Protein AF-0000000078829150 (afdb_homodimer)

Foldseek 3Di:
DFVLVLFDQPAAAEEQFAFQVVVVVVCVVVVHFKHQYDHPQAGFFMDGVVLCVVVAVVVVHDRRHHGNNSRTGRDAAADERRDDPVVVLVSCLVVVHQKHFYAYPVRGGRGMDGLVSLVPPDDPPCPSVVSVVRSVVD/DFVLVLFDQPAAAEEQFAFQVVVVVCCVVVVHFKHQYDHPQA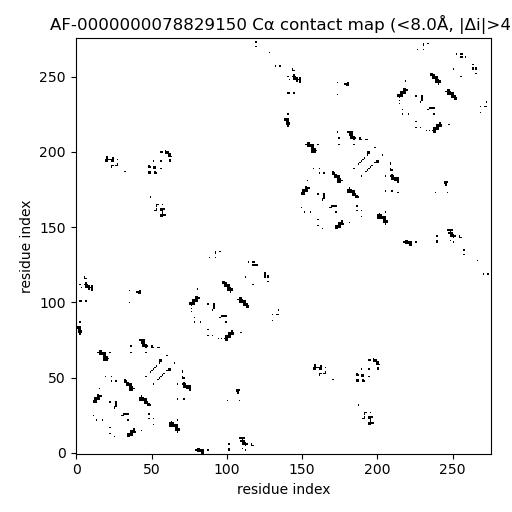GFFMDGVVLCVVVAVVVVHDRRHHGNNSRTGRDAAADERRDDPVVVLVSCLVVVHQKHFYAYPVRGGRGMDGLVSLVPPDDPDCPSVVSVVRSVVD

InterPro domains:
  IPR000644 CBS domain [PF00571] (3-53)
  IPR000644 CBS domain [PF00571] (68-120)
  IPR000644 CBS domain [PS51371] (7-66)
  IPR000644 CBS domain [PS51371] (72-131)
  IPR000644 CBS domain [SM00116] (10-57)
  IPR000644 CBS domain [SM00116] (75-123)
  IPR046342 CBS domain superfamily [G3DSA:3.10.580.1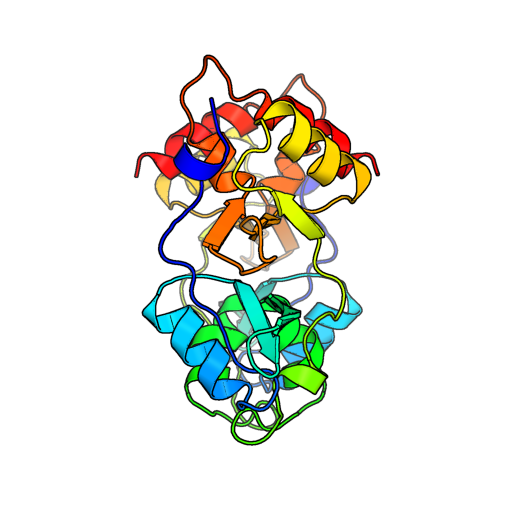0] (1-137)
  IPR046342 CBS domain superfamily [SSF54631] (1-120)
  IPR051257 Diverse Function CBS-Domain-Containing Protein [PTHR43080] (1-124)

Structure (mmCIF, N/CA/C/O backbone):
data_AF-0000000078829150-model_v1
#
loop_
_entity.id
_entity.type
_entity.pdbx_description
1 polymer 'CBS domain protein'
#
loop_
_atom_site.group_PDB
_atom_site.id
_atom_site.type_symbol
_atom_site.label_atom_id
_atom_site.label_alt_id
_atom_site.label_comp_id
_atom_site.label_asym_id
_atom_site.label_entity_id
_atom_site.label_seq_id
_atom_site.pdbx_PDB_ins_code
_atom_site.Cartn_x
_atom_site.Cartn_y
_atom_site.Cartn_z
_atom_site.occupancy
_atom_site.B_iso_or_equiv
_atom_site.auth_seq_id
_atom_site.auth_comp_id
_atom_site.auth_asym_id
_atom_site.auth_atom_id
_atom_site.pdbx_PDB_model_num
ATOM 1 N N . MET A 1 1 ? 24.5 -18.125 -6.023 1 62.16 1 MET A N 1
ATOM 2 C CA . MET A 1 1 ? 23.391 -18.234 -5.086 1 62.16 1 MET A CA 1
ATOM 3 C C . MET A 1 1 ? 22.062 -18.312 -5.824 1 62.16 1 MET A C 1
ATOM 5 O O . MET A 1 1 ? 21.859 -17.609 -6.824 1 62.16 1 MET A O 1
ATOM 9 N N . ARG A 1 2 ? 21.312 -19.391 -5.492 1 75.5 2 ARG A N 1
ATOM 10 C CA . ARG A 1 2 ? 20.062 -19.625 -6.223 1 75.5 2 ARG A CA 1
ATOM 11 C C . ARG A 1 2 ? 18.906 -18.875 -5.566 1 75.5 2 ARG A C 1
ATOM 13 O O . ARG A 1 2 ? 18.891 -18.688 -4.348 1 75.5 2 ARG A O 1
ATOM 20 N N . ILE A 1 3 ? 17.969 -18.391 -6.402 1 75.44 3 ILE A N 1
ATOM 21 C CA . ILE A 1 3 ? 16.812 -17.609 -5.969 1 75.44 3 ILE A CA 1
ATOM 22 C C . ILE A 1 3 ? 16.031 -18.375 -4.914 1 75.44 3 ILE A C 1
ATOM 24 O O . ILE A 1 3 ? 15.531 -17.797 -3.947 1 75.44 3 ILE A O 1
ATOM 28 N N . GLY A 1 4 ? 15.977 -19.688 -5.145 1 72.88 4 GLY A N 1
ATOM 29 C CA . GLY A 1 4 ? 15.242 -20.531 -4.203 1 72.88 4 GLY A CA 1
ATOM 30 C C . GLY A 1 4 ? 15.719 -20.359 -2.771 1 72.88 4 GLY A C 1
ATOM 31 O O . GLY A 1 4 ? 14.945 -20.562 -1.832 1 72.88 4 GLY A O 1
ATOM 32 N N . GLU A 1 5 ? 16.891 -19.984 -2.598 1 71.25 5 GLU A N 1
ATOM 33 C CA . GLU A 1 5 ? 17.484 -19.797 -1.274 1 71.25 5 GLU A CA 1
ATOM 34 C C . GLU A 1 5 ? 17.156 -18.422 -0.701 1 71.25 5 GLU A C 1
ATOM 36 O O . GLU A 1 5 ? 17.266 -18.203 0.507 1 71.25 5 GLU A O 1
ATOM 41 N N . LEU A 1 6 ? 16.703 -17.578 -1.554 1 70.06 6 LEU A N 1
ATOM 42 C CA . LEU A 1 6 ? 16.547 -16.172 -1.157 1 70.06 6 LEU A CA 1
ATOM 43 C C . LEU A 1 6 ? 15.062 -15.812 -1.036 1 70.06 6 LEU A C 1
ATOM 45 O O . LEU A 1 6 ? 14.711 -14.859 -0.333 1 70.06 6 LEU A O 1
ATOM 49 N N . MET A 1 7 ? 14.328 -16.672 -1.693 1 72.62 7 MET A N 1
ATOM 50 C CA . MET A 1 7 ? 12.922 -16.297 -1.785 1 72.62 7 MET A CA 1
ATOM 51 C C . MET A 1 7 ? 12.188 -16.594 -0.481 1 72.62 7 MET A C 1
ATOM 53 O O . MET A 1 7 ? 12.641 -17.422 0.309 1 72.62 7 MET A O 1
ATOM 57 N N . THR A 1 8 ? 11.25 -15.688 -0.193 1 71.5 8 THR A N 1
ATOM 58 C CA . THR A 1 8 ? 10.359 -16.031 0.912 1 71.5 8 THR A CA 1
ATOM 59 C C . THR A 1 8 ? 9.477 -17.219 0.549 1 71.5 8 THR A C 1
ATOM 61 O O . THR A 1 8 ? 8.805 -17.219 -0.485 1 71.5 8 THR A O 1
ATOM 64 N N . LYS A 1 9 ? 9.617 -18.312 1.245 1 67.69 9 LYS A N 1
ATOM 65 C CA . LYS A 1 9 ? 8.938 -19.562 0.956 1 67.69 9 LYS A CA 1
ATOM 66 C C . LYS A 1 9 ? 7.488 -19.531 1.445 1 67.69 9 LYS A C 1
ATOM 68 O O . LYS A 1 9 ? 6.645 -20.281 0.953 1 67.69 9 LYS A O 1
ATOM 73 N N . ASN A 1 10 ? 7.164 -18.734 2.35 1 69.25 10 ASN A N 1
ATOM 74 C CA . ASN A 1 10 ? 5.777 -18.672 2.807 1 69.25 10 ASN A CA 1
ATOM 75 C C . ASN A 1 10 ? 4.926 -17.812 1.875 1 69.25 10 ASN A C 1
ATOM 77 O O . ASN A 1 10 ? 4.434 -16.75 2.273 1 69.25 10 ASN A O 1
ATOM 81 N N . LEU A 1 11 ? 4.785 -18.469 0.66 1 82.5 11 LEU A N 1
ATOM 82 C CA . LEU A 1 11 ? 4.066 -17.734 -0.365 1 82.5 11 LEU A CA 1
ATOM 83 C C . LEU A 1 11 ? 2.562 -17.797 -0.133 1 82.5 11 LEU A C 1
ATOM 85 O O . LEU A 1 11 ? 1.969 -18.875 -0.181 1 82.5 11 LEU A O 1
ATOM 89 N N . GLU A 1 12 ? 1.97 -16.859 0.299 1 90.38 12 GLU A N 1
ATOM 90 C CA . GLU A 1 12 ? 0.516 -16.734 0.345 1 90.38 12 GLU A CA 1
ATOM 91 C C . GLU A 1 12 ? -0.051 -16.375 -1.027 1 90.38 12 GLU A C 1
ATOM 93 O O . GLU A 1 12 ? 0.538 -15.586 -1.763 1 90.38 12 GLU A O 1
ATOM 98 N N . THR A 1 13 ? -1.067 -17.141 -1.404 1 93.62 13 THR A N 1
ATOM 99 C CA . THR A 1 13 ? -1.752 -16.859 -2.662 1 93.62 13 THR A CA 1
ATOM 100 C C . THR A 1 13 ? -3.24 -16.625 -2.428 1 93.62 13 THR A C 1
ATOM 102 O O . THR A 1 13 ? -3.738 -16.812 -1.316 1 93.62 13 THR A O 1
ATOM 105 N N . ILE A 1 14 ? -3.92 -16.203 -3.438 1 96.25 14 ILE A N 1
ATOM 106 C CA . ILE A 1 14 ? -5.363 -15.984 -3.381 1 96.25 14 ILE A CA 1
ATOM 107 C C . ILE A 1 14 ? -6 -16.406 -4.699 1 96.25 14 ILE A C 1
ATOM 109 O O . ILE A 1 14 ? -5.395 -16.266 -5.766 1 96.25 14 ILE A O 1
ATOM 113 N N . GLU A 1 15 ? -7.148 -16.984 -4.594 1 97.5 15 GLU A N 1
ATOM 114 C CA . GLU A 1 15 ? -7.883 -17.344 -5.805 1 97.5 15 GLU A CA 1
ATOM 115 C C . GLU A 1 15 ? -8.578 -16.141 -6.41 1 97.5 15 GLU A C 1
ATOM 117 O O . GLU A 1 15 ? -9.125 -15.305 -5.688 1 97.5 15 GLU A O 1
ATOM 122 N N . ALA A 1 16 ? -8.68 -16.078 -7.746 1 97.69 16 ALA A N 1
ATOM 123 C CA . ALA A 1 16 ? -9.211 -14.945 -8.484 1 97.69 16 ALA A CA 1
ATOM 124 C C . ALA A 1 16 ? -10.672 -14.68 -8.117 1 97.69 16 ALA A C 1
ATOM 126 O O . ALA A 1 16 ? -11.133 -13.539 -8.141 1 97.69 16 ALA A O 1
ATOM 127 N N . GLY A 1 17 ? -11.336 -15.672 -7.754 1 98.19 17 GLY A N 1
ATOM 128 C CA . GLY A 1 17 ? -12.758 -15.555 -7.496 1 98.19 17 GLY A CA 1
ATOM 129 C C . GLY A 1 17 ? -13.078 -15.156 -6.07 1 98.19 17 GLY A C 1
ATOM 130 O O . GLY A 1 17 ? -14.219 -14.805 -5.758 1 98.19 17 GLY A O 1
ATOM 131 N N . GLU A 1 18 ? -12.117 -15.25 -5.16 1 98.38 18 GLU A N 1
ATOM 132 C CA . GLU A 1 18 ? -12.328 -14.852 -3.773 1 98.38 18 GLU A CA 1
ATOM 133 C C . GLU A 1 18 ? -12.547 -13.352 -3.654 1 98.38 18 GLU A C 1
ATOM 135 O O . GLU A 1 18 ? -12.086 -12.586 -4.508 1 98.38 18 GLU A O 1
ATOM 140 N N . PRO A 1 19 ? -13.297 -12.898 -2.631 1 98.81 19 PRO A N 1
ATOM 141 C CA . PRO A 1 19 ? -13.531 -11.461 -2.463 1 98.81 19 PRO A CA 1
ATOM 142 C C . PRO A 1 19 ? -12.281 -10.711 -2.012 1 98.81 19 PRO A C 1
ATOM 144 O O . PRO A 1 19 ? -11.414 -11.289 -1.356 1 98.81 19 PRO A O 1
ATOM 147 N N . ILE A 1 20 ? -12.211 -9.477 -2.268 1 98.56 20 ILE A N 1
ATOM 148 C CA . ILE A 1 20 ? -11.133 -8.562 -1.902 1 98.56 20 ILE A CA 1
ATOM 149 C C . ILE A 1 20 ? -10.891 -8.641 -0.397 1 98.56 20 ILE A C 1
ATOM 151 O O . ILE A 1 20 ? -9.742 -8.578 0.054 1 98.56 20 ILE A O 1
ATOM 155 N N . ARG A 1 21 ? -11.922 -8.766 0.345 1 98.88 21 ARG A N 1
ATOM 156 C CA . ARG A 1 21 ? -11.789 -8.82 1.797 1 98.88 21 ARG A CA 1
ATOM 157 C C . ARG A 1 21 ? -10.891 -9.977 2.223 1 98.88 21 ARG A C 1
ATOM 159 O O . ARG A 1 21 ? -10.078 -9.836 3.137 1 98.88 21 ARG A O 1
ATOM 166 N N . ALA A 1 22 ? -11.078 -11.117 1.593 1 98.75 22 ALA A N 1
ATOM 167 C CA . ALA A 1 22 ? -10.258 -12.281 1.921 1 98.75 22 ALA A CA 1
ATOM 168 C C . ALA A 1 22 ? -8.781 -12 1.682 1 98.75 22 ALA A C 1
ATOM 170 O O . ALA A 1 22 ? -7.926 -12.375 2.492 1 98.75 22 ALA A O 1
ATOM 171 N N . ALA A 1 23 ? -8.484 -11.375 0.583 1 98.5 23 ALA A N 1
ATOM 172 C CA . ALA A 1 23 ? -7.113 -10.984 0.27 1 98.5 23 ALA A CA 1
ATOM 173 C C . ALA A 1 23 ? -6.562 -10.023 1.32 1 98.5 23 ALA A C 1
ATOM 175 O O . ALA A 1 23 ? -5.465 -10.227 1.839 1 98.5 23 ALA A O 1
ATOM 176 N N . ALA A 1 24 ? -7.34 -9.016 1.646 1 98.69 24 ALA A N 1
ATOM 177 C CA . ALA A 1 24 ? -6.926 -7.996 2.607 1 98.69 24 ALA A CA 1
ATOM 178 C C . ALA A 1 24 ? -6.68 -8.609 3.984 1 98.69 24 ALA A C 1
ATOM 180 O O . ALA A 1 24 ? -5.723 -8.242 4.668 1 98.69 24 ALA A O 1
ATOM 181 N N . LEU A 1 25 ? -7.547 -9.5 4.34 1 98.44 25 LEU A N 1
ATOM 182 C CA . LEU A 1 25 ? -7.383 -10.188 5.617 1 98.44 25 LEU A CA 1
ATOM 183 C C . LEU A 1 25 ? -6.082 -10.984 5.641 1 98.44 25 LEU A C 1
ATOM 185 O O . LEU A 1 25 ? -5.363 -10.969 6.641 1 98.44 25 LEU A O 1
ATOM 189 N N . ARG A 1 26 ? -5.793 -11.68 4.594 1 96.88 26 ARG A N 1
ATOM 190 C CA . ARG A 1 26 ? -4.551 -12.438 4.492 1 96.88 26 ARG A CA 1
ATOM 191 C C . ARG A 1 26 ? -3.338 -11.516 4.578 1 96.88 26 ARG A C 1
ATOM 193 O O . ARG A 1 26 ? -2.359 -11.836 5.262 1 96.88 26 ARG A O 1
ATOM 200 N N . MET A 1 27 ? -3.404 -10.398 3.879 1 95.44 27 MET A N 1
ATOM 201 C CA . MET A 1 27 ? -2.322 -9.422 3.936 1 95.44 27 MET A CA 1
ATOM 202 C C . MET A 1 27 ? -2.113 -8.922 5.359 1 95.44 27 MET A C 1
ATOM 204 O O . MET A 1 27 ? -0.975 -8.781 5.812 1 95.44 27 MET A O 1
ATOM 208 N N . ARG A 1 28 ? -3.193 -8.68 6.039 1 96.38 28 ARG A N 1
ATOM 209 C CA . ARG A 1 28 ? -3.141 -8.195 7.418 1 96.38 28 ARG A CA 1
ATOM 210 C C . ARG A 1 28 ? -2.533 -9.25 8.344 1 96.38 28 ARG A C 1
ATOM 212 O O . ARG A 1 28 ? -1.613 -8.953 9.109 1 96.38 28 ARG A O 1
ATOM 219 N N . THR A 1 29 ? -3.008 -10.422 8.211 1 95.38 29 THR A N 1
ATOM 220 C CA . THR A 1 29 ? -2.625 -11.508 9.102 1 95.38 29 THR A CA 1
ATOM 221 C C . THR A 1 29 ? -1.167 -11.898 8.883 1 95.38 29 THR A C 1
ATOM 223 O O . THR A 1 29 ? -0.43 -12.133 9.844 1 95.38 29 THR A O 1
ATOM 226 N N . CYS A 1 30 ? -0.697 -11.969 7.688 1 90.75 30 CYS A N 1
ATOM 227 C CA . CYS A 1 30 ? 0.639 -12.445 7.344 1 90.75 30 CYS A CA 1
ATOM 228 C C . CYS A 1 30 ? 1.622 -11.281 7.246 1 90.75 30 CYS A C 1
ATOM 230 O O . CYS A 1 30 ? 2.818 -11.492 7.035 1 90.75 30 CYS A O 1
ATOM 232 N N . ASN A 1 31 ? 1.108 -10.141 7.371 1 90.12 31 ASN A N 1
ATOM 233 C CA . ASN A 1 31 ? 1.907 -8.93 7.266 1 90.12 31 ASN A CA 1
ATOM 234 C C . ASN A 1 31 ? 2.666 -8.867 5.945 1 90.12 31 ASN A C 1
ATOM 236 O O . ASN A 1 31 ? 3.883 -8.664 5.93 1 90.12 31 ASN A O 1
ATOM 240 N N . ILE A 1 32 ? 1.907 -9.008 4.863 1 87.56 32 ILE A N 1
ATOM 241 C CA . ILE A 1 32 ? 2.432 -8.898 3.506 1 87.56 32 ILE A CA 1
ATOM 242 C C . ILE A 1 32 ? 1.597 -7.898 2.707 1 87.56 32 ILE A C 1
ATOM 244 O O . ILE A 1 32 ? 0.474 -7.566 3.098 1 87.56 32 ILE A O 1
ATOM 248 N N . GLY A 1 33 ? 2.135 -7.391 1.594 1 89.88 33 GLY A N 1
ATOM 249 C CA . GLY A 1 33 ? 1.448 -6.352 0.84 1 89.88 33 GLY A CA 1
ATOM 250 C C . GLY A 1 33 ? 1.097 -6.773 -0.574 1 89.88 33 GLY A C 1
ATOM 251 O O . GLY A 1 33 ? 0.638 -5.957 -1.375 1 89.88 33 GLY A O 1
ATOM 252 N N . SER A 1 34 ? 1.365 -8 -0.853 1 90.25 34 SER A N 1
ATOM 253 C CA . SER A 1 34 ? 1.06 -8.492 -2.193 1 90.25 34 SER A CA 1
ATOM 254 C C . SER A 1 34 ? 0.756 -9.984 -2.178 1 90.25 34 SER A C 1
ATOM 256 O O . SER A 1 34 ? 1.292 -10.727 -1.351 1 90.25 34 SER A O 1
ATOM 258 N N . LEU A 1 35 ? -0.114 -10.352 -3.088 1 92.56 35 LEU A N 1
ATOM 259 C CA . LEU A 1 35 ? -0.521 -11.75 -3.238 1 92.56 35 LEU A CA 1
ATOM 260 C C . LEU A 1 35 ? -0.533 -12.156 -4.707 1 92.56 35 LEU A C 1
ATOM 262 O O . LEU A 1 35 ? -1.185 -11.508 -5.531 1 92.56 35 LEU A O 1
ATOM 266 N N . PRO A 1 36 ? 0.257 -13.195 -5.059 1 93.38 36 PRO A N 1
ATOM 267 C CA . PRO A 1 36 ? -0.029 -13.82 -6.352 1 93.38 36 PRO A CA 1
ATOM 268 C C . PRO A 1 36 ? -1.458 -14.344 -6.449 1 93.38 36 PRO A C 1
ATOM 270 O O . PRO A 1 36 ? -1.995 -14.867 -5.469 1 93.38 36 PRO A O 1
ATOM 273 N N . VAL A 1 37 ? -2.047 -14.203 -7.605 1 95.69 37 VAL A N 1
ATOM 274 C CA . VAL A 1 37 ? -3.434 -14.617 -7.809 1 95.69 37 VAL A CA 1
ATOM 275 C C . VAL A 1 37 ? -3.48 -15.867 -8.68 1 95.69 37 VAL A C 1
ATOM 277 O O . VAL A 1 37 ? -2.85 -15.914 -9.742 1 95.69 37 VAL A O 1
ATOM 280 N N . LEU A 1 38 ? -4.188 -16.828 -8.164 1 94.81 38 LEU A N 1
ATOM 281 C CA . LEU A 1 38 ? -4.348 -18.078 -8.891 1 94.81 38 LEU A CA 1
ATOM 282 C C . LEU A 1 38 ? -5.777 -18.234 -9.406 1 94.81 38 LEU A C 1
ATOM 284 O O . LEU A 1 38 ? -6.711 -17.656 -8.836 1 94.81 38 LEU A O 1
ATOM 288 N N . GLU A 1 39 ? -5.941 -18.844 -10.508 1 94.44 39 GLU A N 1
ATOM 289 C CA . GLU A 1 39 ? -7.211 -19.375 -11.008 1 94.44 39 GLU A CA 1
ATOM 290 C C . GLU A 1 39 ? -7.082 -20.844 -11.398 1 94.44 39 GLU A C 1
ATOM 292 O O . GLU A 1 39 ? -6.41 -21.172 -12.383 1 94.44 39 GLU A O 1
ATOM 297 N N . GLY A 1 40 ? -7.73 -21.719 -10.617 1 89.94 40 GLY A N 1
ATOM 298 C CA . GLY A 1 40 ? -7.605 -23.141 -10.883 1 89.94 40 GLY A CA 1
ATOM 299 C C . GLY A 1 40 ? -6.18 -23.641 -10.766 1 89.94 40 GLY A C 1
ATOM 300 O O . GLY A 1 40 ? -5.719 -24.42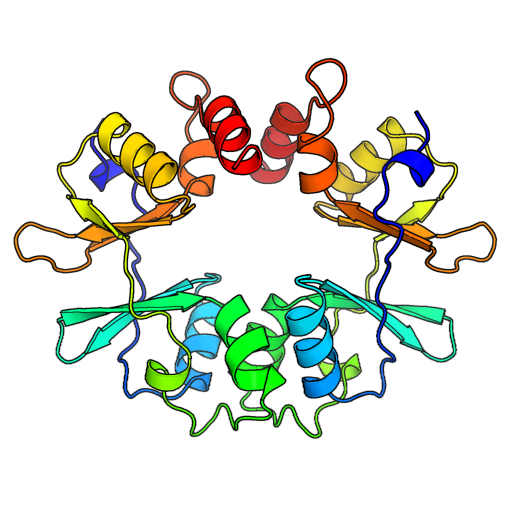2 -11.602 1 89.94 40 GLY A O 1
ATOM 301 N N . GLY A 1 41 ? -5.406 -23.047 -9.836 1 85.94 41 GLY A N 1
ATOM 302 C CA . GLY A 1 41 ? -4.043 -23.484 -9.594 1 85.94 41 GLY A CA 1
ATOM 303 C C . GLY A 1 41 ? -3.027 -22.828 -10.5 1 85.94 41 GLY A C 1
ATOM 304 O O . GLY A 1 41 ? -1.821 -23.016 -10.328 1 85.94 41 GLY A O 1
ATOM 305 N N . GLN A 1 42 ? -3.572 -22.094 -11.469 1 89.38 42 GLN A N 1
ATOM 306 C CA . GLN A 1 42 ? -2.672 -21.406 -12.383 1 89.38 42 GLN A CA 1
ATOM 307 C C . GLN A 1 42 ? -2.453 -19.969 -11.961 1 89.38 42 GLN A C 1
ATOM 309 O O . GLN A 1 42 ? -3.393 -19.281 -11.539 1 89.38 42 GLN A O 1
ATOM 314 N N . LEU A 1 43 ? -1.235 -19.531 -12.078 1 91.75 43 LEU A N 1
ATOM 315 C CA . LEU A 1 43 ? -0.907 -18.141 -11.797 1 91.75 43 LEU A CA 1
ATOM 316 C C . LEU A 1 43 ? -1.482 -17.219 -12.859 1 91.75 43 LEU A C 1
ATOM 318 O O . LEU A 1 43 ? -1.138 -17.328 -14.039 1 91.75 43 LEU A O 1
ATOM 322 N N . VAL A 1 44 ? -2.377 -16.312 -12.461 1 92.75 44 VAL A N 1
ATOM 323 C CA . VAL A 1 44 ? -3.064 -15.508 -13.477 1 92.75 44 VAL A CA 1
ATOM 324 C C . VAL A 1 44 ? -2.822 -14.023 -13.219 1 92.75 44 VAL A C 1
ATOM 326 O O . VAL A 1 44 ? -3.174 -13.18 -14.039 1 92.75 44 VAL A O 1
ATOM 329 N N . GLY A 1 45 ? -2.223 -13.688 -12.062 1 93.12 45 GLY A N 1
ATOM 330 C CA . GLY A 1 45 ? -2.014 -12.273 -11.797 1 93.12 45 GLY A CA 1
ATOM 331 C C . GLY A 1 45 ? -1.376 -12 -10.445 1 93.12 45 GLY A C 1
ATOM 332 O O . GLY A 1 45 ? -0.816 -12.906 -9.828 1 93.12 45 GLY A O 1
ATOM 333 N N . MET A 1 46 ? -1.371 -10.664 -10.062 1 93.12 46 MET A N 1
ATOM 334 C CA . MET A 1 46 ? -0.86 -10.156 -8.797 1 93.12 46 MET A CA 1
ATOM 335 C C . MET A 1 46 ? -1.798 -9.109 -8.211 1 93.12 46 MET A C 1
ATOM 337 O O . MET A 1 46 ? -2.385 -8.312 -8.945 1 93.12 46 MET A O 1
ATOM 341 N N . LEU A 1 47 ? -2.004 -9.148 -6.906 1 95.06 47 LEU A N 1
ATOM 342 C CA . LEU A 1 47 ? -2.787 -8.156 -6.18 1 95.06 47 LEU A CA 1
ATOM 343 C C . LEU A 1 47 ? -1.963 -7.52 -5.062 1 95.06 47 LEU A C 1
ATOM 345 O O . LEU A 1 47 ? -1.369 -8.227 -4.246 1 95.06 47 LEU A O 1
ATOM 349 N N . THR A 1 48 ? -1.88 -6.238 -5.055 1 92.69 48 THR A N 1
ATOM 350 C CA . THR A 1 48 ? -1.185 -5.535 -3.982 1 92.69 48 THR A CA 1
ATOM 351 C C . THR A 1 48 ? -2.174 -4.781 -3.098 1 92.69 48 THR A C 1
ATOM 353 O O . THR A 1 48 ? -3.336 -4.605 -3.469 1 92.69 48 THR A O 1
ATOM 356 N N . ASP A 1 49 ? -1.721 -4.457 -1.92 1 95.69 49 ASP A N 1
ATOM 357 C CA . ASP A 1 49 ? -2.555 -3.645 -1.041 1 95.69 49 ASP A CA 1
ATOM 358 C C . ASP A 1 49 ? -2.887 -2.301 -1.688 1 95.69 49 ASP A C 1
ATOM 360 O O . ASP A 1 49 ? -3.996 -1.786 -1.528 1 95.69 49 ASP A O 1
ATOM 364 N N . ARG A 1 50 ? -1.963 -1.783 -2.498 1 94.44 50 ARG A N 1
ATOM 365 C CA . ARG A 1 50 ? -2.26 -0.555 -3.229 1 94.44 50 ARG A CA 1
ATOM 366 C C . ARG A 1 50 ? -3.385 -0.774 -4.234 1 94.44 50 ARG A C 1
ATOM 368 O O . ARG A 1 50 ? -4.238 0.095 -4.418 1 94.44 50 ARG A O 1
ATOM 375 N N . ASP A 1 51 ? -3.395 -1.858 -4.965 1 96.5 51 ASP A N 1
ATOM 376 C CA . ASP A 1 51 ? -4.48 -2.164 -5.895 1 96.5 51 ASP A CA 1
ATOM 377 C C . ASP A 1 51 ? -5.836 -2.088 -5.195 1 96.5 51 ASP A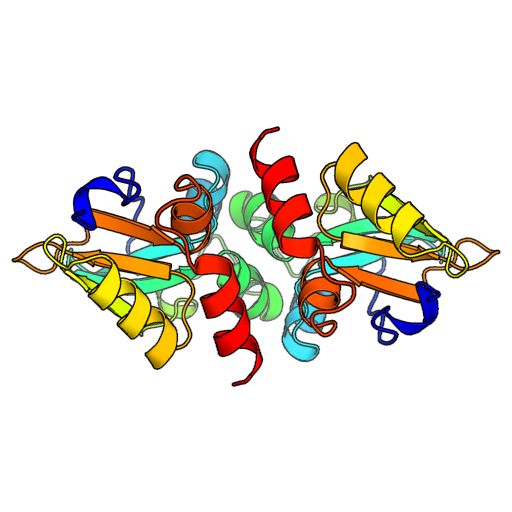 C 1
ATOM 379 O O . ASP A 1 51 ? -6.793 -1.543 -5.75 1 96.5 51 ASP A O 1
ATOM 383 N N . ILE A 1 52 ? -5.883 -2.666 -3.998 1 98.56 52 ILE A N 1
ATOM 384 C CA . ILE A 1 52 ? -7.129 -2.688 -3.236 1 98.56 52 ILE A CA 1
ATOM 385 C C . ILE A 1 52 ? -7.578 -1.259 -2.945 1 98.56 52 ILE A C 1
ATOM 387 O O . ILE A 1 52 ? -8.766 -0.94 -3.062 1 98.56 52 ILE A O 1
ATOM 391 N N . ALA A 1 53 ? -6.648 -0.434 -2.621 1 98.5 53 ALA A N 1
ATOM 392 C CA . ALA A 1 53 ? -6.98 0.955 -2.314 1 98.5 53 ALA A CA 1
ATOM 393 C C . ALA A 1 53 ? -7.41 1.708 -3.572 1 98.5 53 ALA A C 1
ATOM 395 O O . ALA A 1 53 ? -8.531 2.219 -3.646 1 98.5 53 ALA A O 1
ATOM 396 N N . VAL A 1 54 ? -6.59 1.647 -4.648 1 98.06 54 VAL A N 1
ATOM 397 C CA . VAL A 1 54 ? -6.75 2.607 -5.734 1 98.06 54 VAL A CA 1
ATOM 398 C C . VAL A 1 54 ? -7.617 2.002 -6.836 1 98.06 54 VAL A C 1
ATOM 400 O O . VAL A 1 54 ? -8.117 2.721 -7.707 1 98.06 54 VAL A O 1
ATOM 403 N N . ARG A 1 55 ? -7.871 0.756 -6.84 1 98.31 55 ARG A N 1
ATOM 404 C CA . ARG A 1 55 ? -8.664 0.152 -7.906 1 98.31 55 ARG A CA 1
ATOM 405 C C . ARG A 1 55 ? -9.984 -0.393 -7.371 1 98.31 55 ARG A C 1
ATOM 407 O O . ARG A 1 55 ? -10.898 -0.678 -8.141 1 98.31 55 ARG A O 1
ATOM 414 N N . SER A 1 56 ? -10.141 -0.577 -6.082 1 98.75 56 SER A N 1
ATOM 415 C CA . SER A 1 56 ? -11.391 -1.06 -5.516 1 98.75 56 SER A CA 1
ATOM 416 C C . SER A 1 56 ? -12.031 -0.008 -4.617 1 98.75 56 SER A C 1
ATOM 418 O O . SER A 1 56 ? -13.078 0.55 -4.953 1 98.75 56 SER A O 1
ATOM 420 N N . ALA A 1 57 ? -11.352 0.335 -3.527 1 98.75 57 ALA A N 1
ATOM 421 C CA . ALA A 1 57 ? -11.906 1.322 -2.602 1 98.75 57 ALA A CA 1
ATOM 422 C C . ALA A 1 57 ? -12.18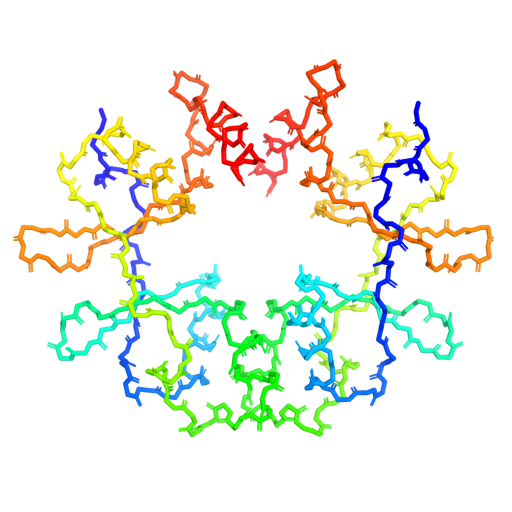8 2.643 -3.312 1 98.75 57 ALA A C 1
ATOM 424 O O . ALA A 1 57 ? -13.211 3.287 -3.055 1 98.75 57 ALA A O 1
ATOM 425 N N . ALA A 1 58 ? -11.312 3.041 -4.172 1 98.69 58 ALA A N 1
ATOM 426 C CA . ALA A 1 58 ? -11.469 4.293 -4.91 1 98.69 58 ALA A CA 1
ATOM 427 C C . ALA A 1 58 ? -12.742 4.27 -5.758 1 98.69 58 ALA A C 1
ATOM 429 O O . ALA A 1 58 ? -13.336 5.316 -6.016 1 98.69 58 ALA A O 1
ATOM 430 N N . LEU A 1 59 ? -13.125 3.115 -6.16 1 98.5 59 LEU A N 1
ATOM 431 C CA . LEU A 1 59 ? -14.312 2.988 -6.996 1 98.5 59 LEU A CA 1
ATOM 432 C C . LEU A 1 59 ? -15.539 2.691 -6.148 1 98.5 59 LEU A C 1
ATOM 434 O O . LEU A 1 59 ? -16.625 2.467 -6.68 1 98.5 59 LEU A O 1
ATOM 438 N N . GLY A 1 60 ? -15.375 2.682 -4.902 1 98.5 60 GLY A N 1
ATOM 439 C CA . GLY A 1 60 ? -16.484 2.48 -3.982 1 98.5 60 GLY A CA 1
ATOM 440 C C . GLY A 1 60 ? -16.984 1.051 -3.959 1 98.5 60 GLY A C 1
ATOM 441 O O . GLY A 1 60 ? -18.141 0.8 -3.611 1 98.5 60 GLY A O 1
ATOM 442 N N . GLN A 1 61 ? -16.156 0.091 -4.34 1 98.69 61 GLN A N 1
ATOM 443 C CA . GLN A 1 61 ? -16.578 -1.304 -4.414 1 98.69 61 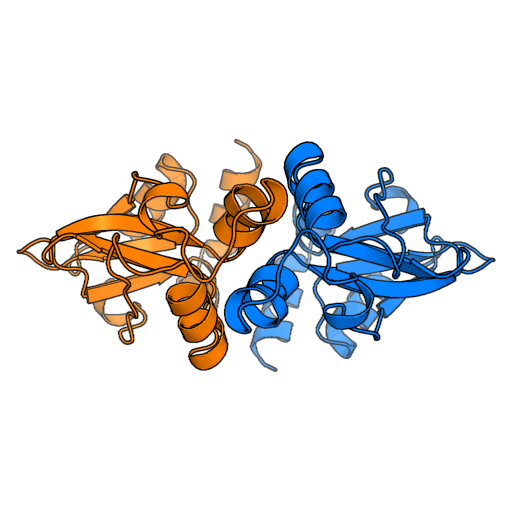GLN A CA 1
ATOM 444 C C . GLN A 1 61 ? -16.672 -1.925 -3.023 1 98.69 61 GLN A C 1
ATOM 446 O O . GLN A 1 61 ? -15.922 -1.56 -2.121 1 98.69 61 GLN A O 1
ATOM 451 N N . ASP A 1 62 ? -17.656 -2.828 -2.891 1 98.5 62 ASP A N 1
ATOM 452 C CA . ASP A 1 62 ? -17.828 -3.582 -1.652 1 98.5 62 ASP A CA 1
ATOM 453 C C . ASP A 1 62 ? -16.781 -4.684 -1.521 1 98.5 62 ASP A C 1
ATOM 455 O O . ASP A 1 62 ? -16.781 -5.645 -2.293 1 98.5 62 ASP A O 1
ATOM 459 N N . PRO A 1 63 ? -15.883 -4.586 -0.48 1 98.69 63 PRO A N 1
ATOM 460 C CA . PRO A 1 63 ? -14.812 -5.586 -0.374 1 98.69 63 PRO A CA 1
ATOM 461 C C . PRO A 1 63 ? -15.344 -6.984 -0.07 1 98.69 63 PRO A C 1
ATOM 463 O O . PRO A 1 63 ? -14.641 -7.977 -0.284 1 98.69 63 PRO A O 1
ATOM 466 N N . ASN A 1 64 ? -16.547 -7.102 0.416 1 98.62 64 ASN A N 1
ATOM 467 C CA . ASN A 1 64 ? -17.125 -8.391 0.791 1 98.62 64 ASN A CA 1
ATOM 468 C C . ASN A 1 64 ? -17.562 -9.18 -0.435 1 98.62 64 ASN A C 1
ATOM 470 O O . ASN A 1 64 ? -17.719 -10.398 -0.365 1 98.62 64 ASN A O 1
ATOM 474 N N . THR A 1 65 ? -17.75 -8.477 -1.559 1 98.56 65 THR A N 1
ATOM 475 C CA . THR A 1 65 ? -18.344 -9.172 -2.691 1 98.56 65 THR A CA 1
ATOM 476 C C . THR A 1 65 ? -17.5 -8.992 -3.949 1 98.56 65 THR A C 1
ATOM 478 O O . THR A 1 65 ? -17.609 -9.781 -4.891 1 98.56 65 THR A O 1
ATOM 481 N N . THR A 1 66 ? -16.703 -7.961 -4.066 1 98.69 66 THR A N 1
ATOM 482 C CA . THR A 1 66 ? -15.875 -7.715 -5.25 1 98.69 66 THR A CA 1
ATOM 483 C C . THR A 1 66 ? -14.812 -8.797 -5.398 1 98.69 66 THR A C 1
ATOM 485 O O . THR A 1 66 ? -13.977 -8.984 -4.512 1 98.69 66 THR A O 1
ATOM 488 N N . PRO A 1 67 ? -14.797 -9.477 -6.492 1 98.75 67 PRO A N 1
ATOM 489 C CA . PRO A 1 67 ? -13.797 -10.539 -6.652 1 98.75 67 PRO A CA 1
ATOM 490 C C . PRO A 1 67 ? -12.406 -9.984 -6.949 1 98.75 67 PRO A C 1
ATOM 492 O O . PRO A 1 67 ? -12.273 -8.953 -7.602 1 98.75 67 PRO A O 1
ATOM 495 N N . VAL A 1 68 ? -11.383 -10.672 -6.594 1 98.62 68 VAL A N 1
ATOM 496 C CA . VAL A 1 68 ? -9.977 -10.32 -6.758 1 98.62 68 VAL A CA 1
ATOM 497 C C . VAL A 1 68 ? -9.672 -10.086 -8.234 1 98.62 68 VAL A C 1
ATOM 499 O O . VAL A 1 68 ? -8.938 -9.156 -8.586 1 98.62 68 VAL A O 1
ATOM 502 N N . ARG A 1 69 ? -10.289 -10.828 -9.125 1 97.81 69 ARG A N 1
ATOM 503 C CA . ARG A 1 69 ? -10 -10.758 -10.555 1 97.81 69 ARG A CA 1
ATOM 504 C C . ARG A 1 69 ? -10.336 -9.383 -11.117 1 97.81 69 ARG A C 1
ATOM 506 O O . ARG A 1 69 ? -9.805 -8.984 -12.156 1 97.81 69 ARG A O 1
ATOM 513 N N . GLU A 1 70 ? -11.188 -8.633 -10.477 1 97.94 70 GLU A N 1
ATOM 514 C CA . GLU A 1 70 ? -11.586 -7.312 -10.961 1 97.94 70 GLU A CA 1
ATOM 515 C C . GLU A 1 70 ? -10.562 -6.25 -10.57 1 97.94 70 GLU A C 1
ATOM 517 O O . GLU A 1 70 ? -10.578 -5.137 -11.102 1 97.94 70 GLU A O 1
ATOM 522 N N . VAL A 1 71 ? -9.672 -6.566 -9.688 1 98.19 71 VAL A N 1
ATOM 523 C CA . VAL A 1 71 ? -8.812 -5.562 -9.07 1 98.19 71 VAL A CA 1
ATOM 524 C C . VAL A 1 71 ? -7.344 -5.883 -9.367 1 98.19 71 VAL A C 1
ATOM 526 O O . VAL A 1 71 ? -6.512 -4.98 -9.469 1 98.19 71 VAL A O 1
ATOM 529 N N . MET A 1 72 ? -7.02 -7.129 -9.523 1 96.62 72 MET A N 1
ATOM 530 C CA . MET A 1 72 ? -5.652 -7.605 -9.703 1 96.62 72 MET A CA 1
ATOM 531 C C . MET A 1 72 ? -5.078 -7.109 -11.031 1 96.62 72 MET A C 1
ATOM 533 O O . MET A 1 72 ? -5.812 -6.609 -11.883 1 96.62 72 MET A O 1
ATOM 537 N N . THR A 1 73 ? -3.791 -7.086 -11.062 1 93 73 THR A N 1
ATOM 538 C CA . THR A 1 73 ? -3.117 -6.934 -12.352 1 93 73 THR A CA 1
ATOM 539 C C . THR A 1 73 ? -2.883 -8.289 -13.008 1 93 73 THR A C 1
ATOM 541 O O . THR A 1 73 ? -2.406 -9.227 -12.359 1 93 73 THR A O 1
ATOM 544 N N . ALA A 1 74 ? -3.268 -8.461 -14.211 1 89 74 ALA A N 1
ATOM 545 C CA . ALA A 1 74 ? -3.174 -9.734 -14.922 1 89 74 ALA A CA 1
ATOM 546 C C . ALA A 1 74 ? -1.738 -10.023 -15.352 1 89 74 ALA A C 1
ATOM 548 O O . ALA A 1 74 ? -1.395 -11.164 -15.664 1 89 74 ALA A O 1
ATOM 549 N N . THR A 1 75 ? -0.779 -9.172 -15.18 1 80.31 75 THR A N 1
ATOM 550 C CA . THR A 1 75 ? 0.6 -9.414 -15.594 1 80.31 75 THR A CA 1
ATOM 551 C C . THR A 1 75 ? 1.47 -9.758 -14.391 1 80.31 75 THR A C 1
ATOM 553 O O . THR A 1 75 ? 1.489 -9.023 -13.398 1 80.31 75 THR A O 1
ATOM 556 N N . VAL A 1 76 ? 1.937 -11.047 -14.477 1 85.56 76 VAL A N 1
ATOM 557 C CA . VAL A 1 76 ? 2.865 -11.445 -13.422 1 85.56 76 VAL A CA 1
ATOM 558 C C . VAL A 1 76 ? 4.246 -11.703 -14.023 1 85.56 76 VAL A C 1
ATOM 560 O O . VAL A 1 76 ? 4.371 -12.414 -15.023 1 85.56 76 VAL A O 1
ATOM 563 N N . ILE A 1 77 ? 5.145 -11 -13.453 1 89.06 77 ILE A N 1
ATOM 564 C CA . ILE A 1 77 ? 6.52 -11.258 -13.859 1 89.06 77 ILE A CA 1
ATOM 565 C C . ILE A 1 77 ? 7.133 -12.32 -12.953 1 89.06 77 ILE A C 1
ATOM 567 O O . ILE A 1 77 ? 7.117 -12.188 -11.727 1 89.06 77 ILE A O 1
ATOM 571 N N . THR A 1 78 ? 7.531 -13.367 -13.609 1 91.12 78 THR A N 1
ATOM 572 C CA . THR A 1 78 ? 8 -14.508 -12.828 1 91.12 78 THR A CA 1
ATOM 573 C C . THR A 1 78 ? 9.484 -14.758 -13.078 1 91.12 78 THR A C 1
ATOM 575 O O . THR A 1 78 ? 10.07 -14.188 -14 1 91.12 78 THR A O 1
ATOM 578 N N . CYS A 1 79 ? 10.047 -15.453 -12.156 1 89.81 79 CYS A N 1
ATOM 579 C CA . CYS A 1 79 ? 11.391 -15.992 -12.305 1 89.81 79 CYS A CA 1
ATOM 580 C C . CYS A 1 79 ? 11.445 -17.453 -11.875 1 89.81 79 CYS A C 1
ATOM 582 O O . CYS A 1 79 ? 10.75 -17.859 -10.938 1 89.81 79 CYS A O 1
ATOM 584 N N . ASP A 1 80 ? 12.305 -18.172 -12.586 1 92.06 80 ASP A N 1
ATOM 585 C CA . ASP A 1 80 ? 12.453 -19.594 -12.258 1 92.06 80 ASP A CA 1
ATOM 586 C C . ASP A 1 80 ? 13.195 -19.781 -10.938 1 92.06 80 ASP A C 1
ATOM 588 O O . ASP A 1 80 ? 14.164 -19.062 -10.656 1 92.06 80 ASP A O 1
ATOM 592 N N . VAL A 1 81 ? 12.758 -20.891 -10.188 1 89.44 81 VAL A N 1
ATOM 593 C CA . VAL A 1 81 ? 13.352 -21.156 -8.891 1 89.44 81 VAL A CA 1
ATOM 594 C C . VAL A 1 81 ? 14.836 -21.469 -9.055 1 89.44 81 VAL A C 1
ATOM 596 O O . VAL A 1 81 ? 15.633 -21.25 -8.141 1 89.44 81 VAL A O 1
ATOM 599 N N . ASP A 1 82 ? 15.211 -21.844 -10.203 1 90.31 82 ASP A N 1
ATOM 600 C CA . ASP A 1 82 ? 16.594 -22.219 -10.469 1 90.31 82 ASP A CA 1
ATOM 601 C C . ASP A 1 82 ? 17.375 -21.062 -11.078 1 90.31 82 ASP A C 1
ATOM 603 O O . ASP A 1 82 ? 18.578 -21.172 -11.336 1 90.31 82 ASP A O 1
ATOM 607 N N . ALA A 1 83 ? 16.641 -20.016 -11.297 1 89.06 83 ALA A N 1
ATOM 608 C CA . ALA A 1 83 ? 17.312 -18.859 -11.867 1 89.06 83 ALA A CA 1
ATOM 609 C C . ALA A 1 83 ? 18.375 -18.312 -10.898 1 89.06 83 ALA A C 1
ATOM 611 O O . ALA A 1 83 ? 18.281 -18.531 -9.688 1 89.06 83 ALA A O 1
ATOM 612 N N . THR A 1 84 ? 19.422 -17.625 -11.422 1 86.38 84 THR A N 1
ATOM 613 C CA . THR A 1 84 ? 20.422 -16.953 -10.602 1 86.38 84 THR A CA 1
ATOM 614 C C . THR A 1 84 ? 19.938 -15.578 -10.172 1 86.38 84 THR A C 1
ATOM 616 O O . THR A 1 84 ? 19 -15.039 -10.758 1 86.38 84 THR A O 1
ATOM 619 N N . LEU A 1 85 ? 20.578 -15.023 -9.234 1 83.12 85 LEU A N 1
ATOM 620 C CA . LEU A 1 85 ? 20.266 -13.68 -8.766 1 83.12 85 LEU A CA 1
ATOM 621 C C . LEU A 1 85 ? 20.453 -12.656 -9.883 1 83.12 85 LEU A C 1
ATOM 623 O O . LEU A 1 85 ? 19.672 -11.711 -10 1 83.12 85 LEU A O 1
ATOM 627 N N . GLU A 1 86 ? 21.484 -12.891 -10.648 1 82.62 86 GLU A N 1
ATOM 628 C CA . GLU A 1 86 ? 21.75 -11.992 -11.758 1 82.62 86 GLU A CA 1
ATOM 629 C C . GLU A 1 86 ? 20.594 -11.953 -12.742 1 82.62 86 GLU A C 1
ATOM 631 O O . GLU A 1 86 ? 20.203 -10.883 -13.219 1 82.62 86 GLU A O 1
ATOM 636 N N . VAL A 1 87 ? 20.094 -13.102 -13 1 86.38 87 VAL A N 1
ATOM 637 C CA . VAL A 1 87 ? 18.969 -13.203 -13.922 1 86.38 87 VAL A CA 1
ATOM 638 C C . VAL A 1 87 ? 17.75 -12.484 -13.336 1 86.38 87 VAL A C 1
ATOM 640 O O . VAL A 1 87 ? 17.078 -11.734 -14.031 1 86.38 87 VAL A O 1
ATOM 643 N N . ALA A 1 88 ? 17.453 -12.742 -12.078 1 84.88 88 ALA A N 1
ATOM 644 C CA . ALA A 1 88 ? 16.328 -12.109 -11.391 1 84.88 88 ALA A CA 1
ATOM 645 C C . ALA A 1 88 ? 16.453 -10.594 -11.414 1 84.88 88 ALA A C 1
ATOM 647 O O . ALA A 1 88 ? 15.477 -9.891 -11.711 1 84.88 88 ALA A O 1
ATOM 648 N N . GLU A 1 89 ? 17.594 -10.125 -11.133 1 80.06 89 GLU A N 1
ATOM 649 C CA . GLU A 1 89 ? 17.844 -8.688 -11.133 1 80.06 89 GLU A CA 1
ATOM 650 C C . GLU A 1 89 ? 17.609 -8.086 -12.516 1 80.06 89 GLU A C 1
ATOM 652 O O . GLU A 1 89 ? 17.062 -6.992 -12.641 1 80.06 89 GLU A O 1
ATOM 657 N N . LYS A 1 90 ? 18.078 -8.773 -13.523 1 85.19 90 LYS A N 1
ATOM 658 C CA . LYS A 1 90 ? 17.906 -8.312 -14.898 1 85.19 90 LYS A CA 1
ATOM 659 C C . LYS A 1 90 ? 16.422 -8.211 -15.25 1 85.19 90 LYS A C 1
ATOM 661 O O . LYS A 1 90 ? 15.992 -7.242 -15.883 1 85.19 90 LYS A O 1
ATOM 666 N N . VAL A 1 91 ? 15.703 -9.211 -14.844 1 85.56 91 VAL A N 1
ATOM 667 C CA . VAL A 1 91 ? 14.266 -9.219 -15.102 1 85.56 91 VAL A CA 1
ATOM 668 C C . VAL A 1 91 ? 13.609 -8.039 -14.391 1 85.56 91 VAL A C 1
ATOM 670 O O . VAL A 1 91 ? 12.789 -7.328 -14.984 1 85.56 91 VAL A O 1
ATOM 673 N N . MET A 1 92 ? 13.938 -7.801 -13.133 1 80.69 92 MET A N 1
ATOM 674 C CA . MET A 1 92 ? 13.383 -6.688 -12.367 1 80.69 92 MET A CA 1
ATOM 675 C C . MET A 1 92 ? 13.688 -5.355 -13.039 1 80.69 92 MET A C 1
ATOM 677 O O . MET A 1 92 ? 12.82 -4.488 -13.133 1 80.69 92 MET A O 1
ATOM 681 N N . GLU A 1 93 ? 14.852 -5.227 -13.5 1 77 93 GLU A N 1
ATOM 682 C CA . GLU A 1 93 ? 15.281 -4.004 -14.18 1 77 93 GLU A CA 1
ATOM 683 C C . GLU A 1 93 ? 14.531 -3.816 -15.492 1 77 93 GLU A C 1
ATOM 685 O O . GLU A 1 93 ? 14 -2.738 -15.766 1 77 93 GLU A O 1
ATOM 690 N N . GLU A 1 94 ? 14.484 -4.812 -16.25 1 83.25 94 GLU A N 1
ATOM 691 C CA . GLU A 1 94 ? 13.875 -4.754 -17.578 1 83.25 94 GLU A CA 1
ATOM 692 C C . GLU A 1 94 ? 12.375 -4.492 -17.484 1 83.25 94 GLU A C 1
ATOM 694 O O . GLU A 1 94 ? 11.812 -3.75 -18.297 1 83.25 94 GLU A O 1
ATOM 699 N N . LYS A 1 95 ? 11.773 -5.16 -16.578 1 84.38 95 LYS A N 1
ATOM 700 C CA . LYS A 1 95 ? 10.32 -5.082 -16.453 1 84.38 95 LYS A CA 1
ATOM 701 C C . LYS A 1 95 ? 9.906 -3.99 -15.469 1 84.38 95 LYS A C 1
ATOM 703 O O . LYS A 1 95 ? 8.719 -3.713 -15.297 1 84.38 95 LYS A O 1
ATOM 708 N N . MET A 1 96 ? 10.828 -3.4 -14.742 1 78.56 96 MET A N 1
ATOM 709 C CA . MET A 1 96 ? 10.625 -2.307 -13.797 1 78.56 96 MET A CA 1
ATOM 710 C C . MET A 1 96 ? 9.68 -2.727 -12.672 1 78.56 96 MET A C 1
ATOM 712 O O . MET A 1 96 ? 8.719 -2.021 -12.367 1 78.56 96 MET A O 1
ATOM 716 N N . VAL A 1 97 ? 9.961 -3.883 -12.156 1 77.56 97 VAL A N 1
ATOM 717 C CA . VAL A 1 97 ? 9.18 -4.383 -11.023 1 77.56 97 VAL A CA 1
ATOM 718 C C . VAL A 1 97 ? 10.102 -4.613 -9.828 1 77.56 97 VAL A C 1
ATOM 720 O O . VAL A 1 97 ? 11.297 -4.859 -9.992 1 77.56 97 VAL A O 1
ATOM 723 N N . ARG A 1 98 ? 9.5 -4.566 -8.641 1 74.75 98 ARG A N 1
ATOM 724 C CA . ARG A 1 98 ? 10.273 -4.73 -7.418 1 74.75 98 ARG A CA 1
ATOM 725 C C . ARG A 1 98 ? 10.102 -6.133 -6.844 1 74.75 98 ARG A C 1
ATOM 727 O O . ARG A 1 98 ? 10.773 -6.5 -5.879 1 74.75 98 ARG A O 1
ATOM 734 N N . ARG A 1 99 ? 9.203 -6.805 -7.48 1 81.94 99 ARG A N 1
ATOM 735 C CA . ARG A 1 99 ? 8.93 -8.141 -6.969 1 81.94 99 ARG A CA 1
ATOM 736 C C . ARG A 1 99 ? 8.742 -9.141 -8.109 1 81.94 99 ARG A C 1
ATOM 738 O O . ARG A 1 99 ? 8.203 -8.789 -9.156 1 81.94 99 ARG A O 1
ATOM 745 N N . LEU A 1 100 ? 9.273 -10.297 -7.871 1 86.94 100 LEU A N 1
ATOM 746 C CA . LEU A 1 100 ? 9.109 -11.414 -8.789 1 86.94 100 LEU A CA 1
ATOM 747 C C . LEU A 1 100 ? 8.477 -12.609 -8.094 1 86.94 100 LEU A C 1
ATOM 749 O O . LEU A 1 100 ? 8.852 -12.945 -6.969 1 86.94 100 LEU A O 1
ATOM 753 N N . VAL A 1 101 ? 7.523 -13.172 -8.805 1 91.06 101 VAL A N 1
ATOM 754 C CA . VAL A 1 101 ? 7.012 -14.453 -8.336 1 91.06 101 VAL A CA 1
ATOM 755 C C . VAL A 1 101 ? 7.922 -15.578 -8.82 1 91.06 101 VAL A C 1
ATOM 757 O O . VAL A 1 101 ? 8.25 -15.656 -10.008 1 91.06 101 VAL A O 1
ATOM 760 N N . VAL A 1 102 ? 8.375 -16.344 -7.855 1 90.94 102 VAL A N 1
ATOM 761 C CA . VAL A 1 102 ? 9.234 -17.469 -8.203 1 90.94 102 VAL A CA 1
ATOM 762 C C . VAL A 1 102 ? 8.383 -18.703 -8.5 1 90.94 102 VAL A C 1
ATOM 764 O O . VAL A 1 102 ? 7.488 -19.031 -7.727 1 90.94 102 VAL A O 1
ATOM 767 N N . VAL A 1 103 ? 8.672 -19.312 -9.648 1 90.88 103 VAL A N 1
ATOM 768 C CA . VAL A 1 103 ? 7.879 -20.469 -10.055 1 90.88 103 VAL A CA 1
ATOM 769 C C . VAL A 1 103 ? 8.789 -21.688 -10.219 1 90.88 103 VAL A C 1
ATOM 771 O O . VAL A 1 103 ? 9.992 -21.547 -10.438 1 90.88 103 VAL A O 1
ATOM 774 N N . ASP A 1 104 ? 8.242 -22.844 -9.984 1 89.38 104 ASP A N 1
ATOM 775 C CA . ASP A 1 104 ? 8.984 -24.078 -10.234 1 89.38 104 ASP A CA 1
ATOM 776 C C . ASP A 1 104 ? 8.844 -24.516 -11.688 1 89.38 104 ASP A C 1
ATOM 778 O O . ASP A 1 104 ? 8.359 -23.75 -12.531 1 89.38 104 ASP A O 1
ATOM 782 N N . GLY A 1 105 ? 9.32 -25.672 -11.992 1 87.62 105 GLY A N 1
ATOM 783 C CA . GLY A 1 105 ? 9.336 -26.203 -13.344 1 87.62 105 GLY A CA 1
ATOM 784 C C . GLY A 1 105 ? 7.949 -26.375 -13.93 1 87.62 105 GLY A C 1
ATOM 785 O O . GLY A 1 105 ? 7.785 -26.438 -15.148 1 87.62 105 GLY A O 1
ATOM 786 N N . GLU A 1 106 ? 6.938 -26.453 -13.078 1 87.06 106 GLU A N 1
ATOM 787 C CA . GLU A 1 106 ? 5.555 -26.609 -13.531 1 87.06 106 GLU A CA 1
ATOM 788 C C . GLU A 1 106 ? 4.812 -25.281 -13.5 1 87.06 106 GLU A C 1
ATOM 790 O O . GLU A 1 106 ? 3.582 -25.25 -13.531 1 87.06 106 GLU A O 1
ATOM 795 N N . ARG A 1 107 ? 5.523 -24.25 -13.312 1 84.25 107 ARG A N 1
ATOM 796 C CA . ARG A 1 107 ? 5.035 -22.875 -13.281 1 84.25 107 ARG A CA 1
ATOM 797 C C . ARG A 1 107 ? 4.145 -22.641 -12.07 1 84.25 107 ARG A C 1
ATOM 799 O O . ARG A 1 107 ? 3.258 -21.781 -12.102 1 84.25 107 ARG A O 1
ATOM 806 N N . ARG A 1 108 ? 4.375 -23.469 -11.148 1 85.94 108 ARG A N 1
ATOM 807 C CA . ARG A 1 108 ? 3.691 -23.234 -9.875 1 85.94 108 ARG A CA 1
ATOM 808 C C . ARG A 1 108 ? 4.457 -22.234 -9.023 1 85.94 108 ARG A C 1
ATOM 810 O O . ARG A 1 108 ? 5.68 -22.328 -8.891 1 85.94 108 ARG A O 1
ATOM 817 N N . PRO A 1 109 ? 3.645 -21.266 -8.539 1 89.38 109 PRO A N 1
ATOM 818 C CA . PRO A 1 109 ? 4.336 -20.328 -7.668 1 89.38 109 PRO A CA 1
ATOM 819 C C . PRO A 1 109 ? 4.871 -20.969 -6.395 1 89.38 109 PRO A C 1
ATOM 821 O O . PRO A 1 109 ? 4.137 -21.688 -5.703 1 89.38 109 PRO A O 1
ATOM 824 N N . VAL A 1 110 ? 6.141 -20.734 -6.082 1 87.75 110 VAL A N 1
ATOM 825 C CA . VAL A 1 110 ? 6.754 -21.406 -4.938 1 87.75 110 VAL A CA 1
ATOM 826 C C . VAL A 1 110 ? 7.359 -20.359 -3.994 1 87.75 110 VAL A C 1
ATOM 828 O O . VAL A 1 110 ? 7.781 -20.703 -2.885 1 87.75 110 VAL A O 1
ATOM 831 N N . GLY A 1 111 ? 7.398 -19.125 -4.387 1 87.5 111 GLY A N 1
ATOM 832 C CA . GLY A 1 111 ? 7.957 -18.078 -3.541 1 87.5 111 GLY A CA 1
ATOM 833 C C . GLY A 1 111 ? 7.848 -16.688 -4.152 1 87.5 111 GLY A C 1
ATOM 834 O O . GLY A 1 111 ? 7.305 -16.531 -5.246 1 87.5 111 GLY A O 1
ATOM 835 N N . LEU A 1 112 ? 8.242 -15.711 -3.309 1 87.81 112 LEU A N 1
ATOM 836 C CA . LEU A 1 112 ? 8.289 -14.312 -3.738 1 87.81 112 LEU A CA 1
ATOM 837 C C . LEU A 1 112 ? 9.664 -13.711 -3.471 1 87.81 112 LEU A C 1
ATOM 839 O O . LEU A 1 112 ? 10.258 -13.953 -2.422 1 87.81 112 LEU A O 1
ATOM 843 N N . LEU A 1 113 ? 10.195 -13.125 -4.5 1 83 113 LEU A N 1
ATOM 844 C CA . LEU A 1 113 ? 11.453 -12.406 -4.367 1 83 113 LEU A CA 1
ATOM 845 C C . LEU A 1 113 ? 11.242 -10.898 -4.504 1 83 113 LEU A C 1
ATOM 847 O O . LEU A 1 113 ? 10.641 -10.445 -5.477 1 83 113 LEU A O 1
ATOM 851 N N . SER A 1 114 ? 11.617 -10.172 -3.436 1 78.56 114 SER A N 1
ATOM 852 C CA . SER A 1 114 ? 11.492 -8.719 -3.51 1 78.56 114 SER A CA 1
ATOM 853 C C . SER A 1 114 ? 12.859 -8.039 -3.389 1 78.56 114 SER A C 1
ATOM 855 O O . SER A 1 114 ? 13.812 -8.641 -2.895 1 78.56 114 SER A O 1
ATOM 857 N N . LEU A 1 115 ? 12.875 -6.844 -3.941 1 72.25 115 LEU A N 1
ATOM 858 C CA . LEU A 1 115 ? 14.094 -6.047 -3.803 1 72.25 115 LEU A CA 1
ATOM 859 C C . LEU A 1 115 ? 14.445 -5.848 -2.334 1 72.25 115 LEU A C 1
ATOM 861 O O . LEU A 1 115 ? 15.625 -5.809 -1.974 1 72.25 115 LEU A O 1
ATOM 865 N N . ASP A 1 116 ? 13.414 -5.699 -1.563 1 64.75 116 ASP A N 1
ATOM 866 C CA . ASP A 1 116 ? 13.656 -5.543 -0.133 1 64.75 116 ASP A CA 1
ATOM 867 C C . ASP A 1 116 ? 14.312 -6.789 0.453 1 64.75 116 ASP A C 1
ATOM 869 O O . ASP A 1 116 ? 15.133 -6.695 1.372 1 64.75 116 ASP A O 1
ATOM 873 N N . ASP A 1 117 ? 13.938 -7.906 0.082 1 65.06 117 ASP A N 1
ATOM 874 C CA . ASP A 1 117 ? 14.57 -9.156 0.496 1 65.06 117 ASP A CA 1
ATOM 875 C C . ASP A 1 117 ? 16.031 -9.195 0.071 1 65.06 117 ASP A C 1
ATOM 877 O O . ASP A 1 117 ? 16.875 -9.742 0.784 1 65.06 117 ASP A O 1
ATOM 881 N N . LEU A 1 118 ? 16.219 -8.625 -1.047 1 63.62 118 LEU A N 1
ATOM 882 C CA . LEU A 1 118 ? 17.562 -8.625 -1.604 1 63.62 118 LEU A CA 1
ATOM 883 C C . LEU A 1 118 ? 18.469 -7.633 -0.864 1 63.62 118 LEU A C 1
ATOM 885 O O . LEU A 1 118 ? 19.672 -7.855 -0.735 1 63.62 118 LEU A O 1
ATOM 889 N N . ALA A 1 119 ? 17.844 -6.504 -0.457 1 57.66 119 ALA A N 1
ATOM 890 C CA . ALA A 1 119 ? 18.625 -5.508 0.271 1 57.66 119 ALA A CA 1
ATOM 891 C C . ALA A 1 119 ? 19.062 -6.043 1.63 1 57.66 119 ALA A C 1
ATOM 893 O O . ALA A 1 119 ? 20.078 -5.594 2.184 1 57.66 119 ALA A O 1
ATOM 894 N N . THR A 1 120 ? 18.312 -6.844 2.23 1 50.34 120 THR A N 1
ATOM 895 C CA . THR A 1 120 ? 18.688 -7.426 3.516 1 50.34 120 THR A CA 1
ATOM 896 C C . THR A 1 120 ? 19.797 -8.461 3.346 1 50.34 120 THR A C 1
ATOM 898 O O . THR A 1 120 ? 20.328 -8.961 4.328 1 50.34 120 THR A O 1
ATOM 901 N N . VAL A 1 121 ? 20.078 -8.781 2.184 1 45.81 121 VAL A N 1
ATOM 902 C CA . VAL A 1 121 ? 21.188 -9.703 1.977 1 45.81 121 VAL A CA 1
ATOM 903 C C . VAL A 1 121 ? 22.516 -8.984 2.229 1 45.81 121 VAL A C 1
ATOM 905 O O . VAL A 1 121 ? 22.719 -7.863 1.75 1 45.81 121 VAL A O 1
ATOM 908 N N . PRO A 1 122 ? 23.406 -9.352 3.15 1 38.09 122 PRO A N 1
ATOM 909 C CA . PRO A 1 122 ? 24.688 -8.758 3.521 1 38.09 122 PRO A CA 1
ATOM 910 C C . PRO A 1 122 ? 25.422 -8.164 2.324 1 38.09 122 PRO A C 1
ATOM 912 O O . PRO A 1 122 ? 25.172 -8.547 1.182 1 38.09 122 PRO A O 1
ATOM 915 N N . GLU A 1 123 ? 26.375 -7.129 2.488 1 38.56 123 GLU A N 1
ATOM 916 C CA . GLU A 1 123 ? 27.25 -6.246 1.734 1 38.56 123 GLU A CA 1
ATOM 917 C C . GLU A 1 123 ? 27.844 -6.957 0.521 1 38.56 123 GLU A C 1
ATOM 919 O O . GLU A 1 123 ? 28.312 -6.309 -0.416 1 38.56 123 GLU A O 1
ATOM 924 N N . GLU A 1 124 ? 28.25 -8.109 0.542 1 37.91 124 GLU A N 1
ATOM 925 C CA . GLU A 1 124 ? 28.953 -8.664 -0.62 1 37.91 124 GLU A CA 1
ATOM 926 C C . GLU A 1 124 ? 28.062 -8.602 -1.865 1 37.91 124 GLU A C 1
ATOM 928 O O . GLU A 1 124 ? 28.578 -8.547 -2.988 1 37.91 124 GLU A O 1
ATOM 933 N N . VAL A 1 125 ? 26.922 -8.984 -1.791 1 34.62 125 VAL A N 1
ATOM 934 C CA . VAL A 1 125 ? 26.156 -9.141 -3.021 1 34.62 125 VAL A CA 1
ATOM 935 C C . VAL A 1 125 ? 25.328 -7.879 -3.277 1 34.62 125 VAL A C 1
ATOM 937 O O . VAL A 1 125 ? 24.75 -7.715 -4.355 1 34.62 125 VAL A O 1
ATOM 940 N N . LEU A 1 126 ? 24.734 -7.121 -2.363 1 40.19 126 LEU A N 1
ATOM 941 C CA . LEU A 1 126 ? 23.578 -6.297 -2.654 1 40.19 126 LEU A CA 1
ATOM 942 C C . LEU A 1 126 ? 23.969 -5.039 -3.416 1 40.19 126 LEU A C 1
ATOM 944 O O . LEU A 1 126 ? 24.562 -4.121 -2.842 1 40.19 126 LEU A O 1
ATOM 948 N N . HIS A 1 127 ? 24.406 -5.035 -4.488 1 36.06 127 HIS A N 1
ATOM 949 C CA . HIS A 1 127 ? 24.266 -4.016 -5.52 1 36.06 127 HIS A CA 1
ATOM 950 C C . HIS A 1 127 ? 22.844 -3.459 -5.559 1 36.06 127 HIS A C 1
ATOM 952 O O . HIS A 1 127 ? 22.391 -2.994 -6.602 1 36.06 127 HIS A O 1
ATOM 958 N N . ALA A 1 128 ? 22.062 -3.73 -4.652 1 39.53 128 ALA A N 1
ATOM 959 C CA . ALA A 1 128 ? 20.672 -3.258 -4.648 1 39.53 128 ALA A CA 1
ATOM 960 C C . ALA A 1 128 ? 20.609 -1.734 -4.707 1 39.53 128 ALA A C 1
ATOM 962 O O . ALA A 1 128 ? 19.719 -1.165 -5.324 1 39.53 128 ALA A O 1
ATOM 963 N N . GLY A 1 129 ? 21.531 -1.029 -4.078 1 39.84 129 GLY A N 1
ATOM 964 C CA . 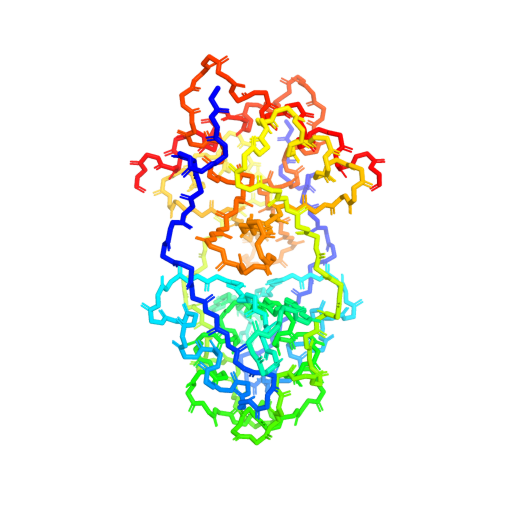GLY A 1 129 ? 21.625 0.416 -4.207 1 39.84 129 GLY A CA 1
ATOM 965 C C . GLY A 1 129 ? 21.688 0.883 -5.648 1 39.84 129 GLY A C 1
ATOM 966 O O . GLY A 1 129 ? 21.141 1.931 -5.992 1 39.84 129 GLY A O 1
ATOM 967 N N . GLU A 1 130 ? 22.5 0.136 -6.395 1 40.53 130 GLU A N 1
ATOM 968 C CA . GLU A 1 130 ? 22.656 0.483 -7.805 1 40.53 130 GLU A CA 1
ATOM 969 C C . GLU A 1 130 ? 21.359 0.247 -8.586 1 40.53 130 GLU A C 1
ATOM 971 O O . GLU A 1 130 ? 21.047 1.001 -9.5 1 40.53 130 GLU A O 1
ATOM 976 N N . VAL A 1 131 ? 20.734 -0.854 -8.305 1 41.38 131 VAL A N 1
ATOM 977 C CA . VAL A 1 131 ? 19.531 -1.175 -9.062 1 41.38 131 VAL A CA 1
ATOM 978 C C . VAL A 1 131 ? 18.422 -0.167 -8.734 1 41.38 131 VAL A C 1
ATOM 980 O O . VAL A 1 131 ? 17.734 0.32 -9.633 1 41.38 131 VAL A O 1
ATOM 983 N N . LEU A 1 132 ? 18.25 0.12 -7.598 1 42.84 132 LEU A N 1
ATOM 984 C CA . LEU A 1 132 ? 17.297 1.166 -7.234 1 42.84 132 LEU A CA 1
ATOM 985 C C . LEU A 1 132 ? 17.625 2.473 -7.945 1 42.84 132 LEU A C 1
ATOM 987 O O . LEU A 1 132 ? 16.734 3.217 -8.336 1 42.84 132 LEU A O 1
ATOM 991 N N . GLU A 1 133 ? 18.844 2.734 -8.078 1 43.69 133 GLU A N 1
ATOM 992 C CA . GLU A 1 133 ? 19.281 3.883 -8.859 1 43.69 133 GLU A CA 1
ATOM 993 C C . GLU A 1 133 ? 18.734 3.838 -10.273 1 43.69 133 GLU A C 1
ATOM 995 O O . GLU A 1 133 ? 18.359 4.871 -10.836 1 43.69 133 GLU A O 1
ATOM 1000 N N . ARG A 1 134 ? 18.734 2.67 -10.82 1 40.47 134 ARG A N 1
ATOM 1001 C CA . ARG A 1 134 ? 18.359 2.602 -12.227 1 40.47 134 ARG A CA 1
ATOM 1002 C C . ARG A 1 134 ? 16.844 2.607 -12.383 1 40.47 134 ARG A C 1
ATOM 1004 O O . ARG A 1 134 ? 16.312 3.033 -13.414 1 40.47 134 ARG A O 1
ATOM 1011 N N . LEU A 1 135 ? 16.109 1.971 -11.648 1 42.53 135 LEU A N 1
ATOM 1012 C CA . LEU A 1 135 ? 14.656 1.963 -11.789 1 42.53 135 LEU A CA 1
ATOM 1013 C C . LEU A 1 135 ? 14.078 3.352 -11.531 1 42.53 135 LEU A C 1
ATOM 1015 O O . LEU A 1 135 ? 13.023 3.697 -12.062 1 42.53 135 LEU A O 1
ATOM 1019 N N . GLN A 1 136 ? 14.5 4.184 -10.859 1 38.91 136 GLN A N 1
ATOM 1020 C CA . GLN A 1 136 ? 14.102 5.574 -10.664 1 38.91 136 GLN A CA 1
ATOM 1021 C C . GLN A 1 136 ? 14.383 6.406 -11.914 1 38.91 136 GLN A C 1
ATOM 1023 O O . GLN A 1 136 ? 13.805 7.484 -12.086 1 38.91 136 GLN A O 1
ATOM 1028 N N . GLN A 1 137 ? 15.383 6.066 -12.695 1 32.88 137 GLN A N 1
ATOM 1029 C CA . GLN A 1 137 ? 15.617 6.836 -13.914 1 32.88 137 GLN A CA 1
ATOM 1030 C C . GLN A 1 137 ? 14.578 6.508 -14.984 1 32.88 137 GLN A C 1
ATOM 1032 O O . GLN A 1 137 ? 14.5 7.195 -16 1 32.88 137 GLN A O 1
ATOM 1037 N N . VAL A 1 138 ? 13.852 5.363 -14.828 1 28.55 138 VAL A N 1
ATOM 1038 C CA . VAL A 1 138 ? 12.922 5.23 -15.945 1 28.55 138 VAL A CA 1
ATOM 1039 C C . VAL A 1 138 ? 11.578 5.859 -15.586 1 28.55 138 VAL A C 1
ATOM 1041 O O . VAL A 1 138 ? 11.062 5.641 -14.492 1 28.55 138 VAL A O 1
ATOM 1044 N N . MET B 1 1 ? 21.281 22.219 3.275 1 61.19 1 MET B N 1
ATOM 1045 C CA . MET B 1 1 ? 20.078 22.094 2.461 1 61.19 1 MET B CA 1
ATOM 1046 C C . MET B 1 1 ? 18.844 21.938 3.34 1 61.19 1 MET B C 1
ATOM 1048 O O . MET B 1 1 ? 18.875 21.219 4.348 1 61.19 1 MET B O 1
ATOM 1052 N N . ARG B 1 2 ? 17.859 22.844 3.104 1 74.5 2 ARG B N 1
ATOM 1053 C CA . ARG B 1 2 ? 16.688 22.844 3.965 1 74.5 2 ARG B CA 1
ATOM 1054 C C . ARG B 1 2 ? 15.609 21.906 3.432 1 74.5 2 ARG B C 1
ATOM 1056 O O . ARG B 1 2 ? 15.5 21.703 2.221 1 74.5 2 ARG B O 1
ATOM 1063 N N . ILE B 1 3 ? 14.867 21.266 4.352 1 75.12 3 ILE B N 1
ATOM 1064 C CA . ILE B 1 3 ? 13.844 20.281 4.031 1 75.12 3 ILE B CA 1
ATOM 1065 C C . ILE B 1 3 ? 12.82 20.891 3.072 1 75.12 3 ILE B C 1
ATOM 1067 O O . ILE B 1 3 ? 12.344 20.219 2.154 1 75.12 3 ILE B O 1
ATOM 1071 N N . GLY B 1 4 ? 12.562 22.188 3.322 1 71.81 4 GLY B N 1
ATOM 1072 C CA . GLY B 1 4 ? 11.602 22.859 2.471 1 71.81 4 GLY B CA 1
ATOM 1073 C C . GLY B 1 4 ? 11.945 22.781 0.996 1 71.81 4 GLY B C 1
ATOM 1074 O O . GLY B 1 4 ? 11.055 22.828 0.141 1 71.81 4 GLY B O 1
ATOM 1075 N N . GLU B 1 5 ? 13.148 22.609 0.698 1 70.75 5 GLU B N 1
ATOM 1076 C CA . GLU B 1 5 ? 13.617 22.531 -0.681 1 70.75 5 GLU B CA 1
ATOM 1077 C C . GLU B 1 5 ? 13.484 21.109 -1.229 1 70.75 5 GLU B C 1
ATOM 1079 O O . GLU B 1 5 ? 13.508 20.906 -2.445 1 70.75 5 GLU B O 1
ATOM 1084 N N . LEU B 1 6 ? 13.289 20.203 -0.352 1 69.56 6 LEU B N 1
ATOM 1085 C CA . LEU B 1 6 ? 13.344 18.797 -0.742 1 69.56 6 LEU B CA 1
ATOM 1086 C C . LEU B 1 6 ? 11.953 18.156 -0.712 1 69.56 6 LEU B C 1
ATOM 1088 O O . LEU B 1 6 ? 11.703 17.156 -1.387 1 69.56 6 LEU B O 1
ATOM 1092 N N . MET B 1 7 ? 11.133 18.875 0.025 1 72 7 MET B N 1
ATOM 1093 C CA . MET B 1 7 ? 9.836 18.25 0.259 1 72 7 MET B CA 1
ATOM 1094 C C . MET B 1 7 ? 8.93 18.406 -0.961 1 72 7 MET B C 1
ATOM 1096 O O . MET B 1 7 ? 9.133 19.297 -1.784 1 72 7 MET B O 1
ATOM 1100 N N . THR B 1 8 ? 8.141 17.328 -1.161 1 71.38 8 THR B N 1
ATOM 1101 C CA . THR B 1 8 ? 7.094 17.5 -2.168 1 71.38 8 THR B CA 1
ATOM 1102 C C . THR B 1 8 ? 6.051 18.516 -1.707 1 71.38 8 THR B C 1
ATOM 1104 O O . THR B 1 8 ? 5.5 18.391 -0.61 1 71.38 8 THR B O 1
ATOM 1107 N N . LYS B 1 9 ? 5.926 19.594 -2.4 1 67.12 9 LYS B N 1
ATOM 1108 C CA . LYS B 1 9 ? 5.051 20.703 -2.033 1 67.12 9 LYS B CA 1
ATOM 1109 C C . LYS B 1 9 ? 3.594 20.391 -2.373 1 67.12 9 LYS B C 1
ATOM 1111 O O . LYS B 1 9 ? 2.678 20.984 -1.804 1 67.12 9 LYS B O 1
ATOM 1116 N N . ASN B 1 10 ? 3.332 19.516 -3.24 1 69.06 10 ASN B N 1
ATOM 1117 C CA . ASN B 1 10 ? 1.947 19.188 -3.557 1 69.06 10 ASN B CA 1
ATOM 1118 C C . ASN B 1 10 ? 1.36 18.203 -2.545 1 69.06 10 ASN B C 1
ATOM 1120 O O . ASN B 1 10 ? 1.021 17.078 -2.895 1 69.06 10 ASN B O 1
ATOM 1124 N N . LEU B 1 11 ? 1.229 18.844 -1.318 1 82.5 11 LEU B N 1
ATOM 1125 C CA . LEU B 1 11 ? 0.769 18 -0.224 1 82.5 11 LEU B CA 1
ATOM 1126 C C . LEU B 1 11 ? -0.741 17.797 -0.296 1 82.5 11 LEU B C 1
ATOM 1128 O O . LEU B 1 11 ? -1.509 18.75 -0.193 1 82.5 11 LEU B O 1
ATOM 1132 N N . GLU B 1 12 ? -1.196 16.766 -0.673 1 90.38 12 GLU B N 1
ATOM 1133 C CA . GLU B 1 12 ? -2.6 16.375 -0.57 1 90.38 12 GLU B CA 1
ATOM 1134 C C . GLU B 1 12 ? -2.949 15.945 0.85 1 90.38 12 GLU B C 1
ATOM 1136 O O . GLU B 1 12 ? -2.154 15.273 1.512 1 90.38 12 GLU B O 1
ATOM 1141 N N . THR B 1 13 ? -4.039 16.5 1.341 1 93.62 13 THR B N 1
ATOM 1142 C CA . THR B 1 13 ? -4.531 16.125 2.66 1 93.62 13 THR B CA 1
ATOM 1143 C C . THR B 1 13 ? -5.965 15.609 2.578 1 93.62 13 THR B C 1
ATOM 1145 O O . THR B 1 13 ? -6.598 15.688 1.524 1 93.62 13 THR B O 1
ATOM 1148 N N . ILE B 1 14 ? -6.445 15.078 3.648 1 96.31 14 ILE B N 1
ATOM 1149 C CA . ILE B 1 14 ? -7.82 14.602 3.738 1 96.31 14 ILE B CA 1
ATOM 1150 C C . ILE B 1 14 ? -8.383 14.914 5.121 1 96.31 14 ILE B C 1
ATOM 1152 O O . ILE B 1 14 ? -7.656 14.898 6.117 1 96.31 14 ILE B O 1
ATOM 1156 N N . GLU B 1 15 ? -9.633 15.273 5.148 1 97.5 15 GLU B N 1
ATOM 1157 C CA . GLU B 1 15 ? -10.289 15.508 6.43 1 97.5 15 GLU B CA 1
ATOM 1158 C C . GLU B 1 15 ? -10.68 14.188 7.094 1 97.5 15 GLU B C 1
ATOM 1160 O O . GLU B 1 15 ? -11.141 13.266 6.422 1 97.5 15 GLU B O 1
ATOM 1165 N N . ALA B 1 16 ? -10.625 14.125 8.422 1 97.69 16 ALA B N 1
ATOM 1166 C CA . ALA B 1 16 ? -10.859 12.914 9.203 1 97.69 16 ALA B CA 1
ATOM 1167 C C . ALA B 1 16 ? -12.281 12.391 8.984 1 97.69 16 ALA B C 1
ATOM 1169 O O . ALA B 1 16 ? -12.516 11.18 9.047 1 97.69 16 ALA B O 1
ATOM 1170 N N . GLY B 1 17 ? -13.148 13.242 8.703 1 98.19 17 GLY B N 1
ATOM 1171 C CA . GLY B 1 17 ? -14.547 12.867 8.594 1 98.19 17 GLY B CA 1
ATOM 1172 C C . GLY B 1 17 ? -14.938 12.398 7.203 1 98.19 17 GLY B C 1
ATOM 1173 O O . GLY B 1 17 ? -16.016 11.844 7.012 1 98.19 17 GLY B O 1
ATOM 1174 N N . GLU B 1 18 ? -14.109 12.656 6.207 1 98.38 18 GLU B N 1
ATOM 1175 C CA . GLU B 1 18 ? -14.391 12.211 4.844 1 98.38 18 GLU B CA 1
ATOM 1176 C C . GLU B 1 18 ? -14.328 10.695 4.734 1 98.38 18 GLU B C 1
ATOM 1178 O O . GLU B 1 18 ? -13.656 10.031 5.527 1 98.38 18 GLU B O 1
ATOM 1183 N N . PRO B 1 19 ? -15.086 10.102 3.791 1 98.81 19 PRO B N 1
ATOM 1184 C CA . PRO B 1 19 ? -15.07 8.648 3.635 1 98.81 19 PRO B CA 1
ATOM 1185 C C . PRO B 1 19 ? -13.758 8.133 3.049 1 98.81 19 PRO B C 1
ATOM 1187 O O . PRO B 1 19 ? -13.078 8.859 2.316 1 98.81 19 PRO B O 1
ATOM 1190 N N . ILE B 1 20 ? -13.445 6.93 3.279 1 98.56 20 ILE B N 1
ATOM 1191 C CA . ILE B 1 20 ? -12.258 6.23 2.795 1 98.56 20 ILE B CA 1
ATOM 1192 C C . ILE B 1 20 ? -12.188 6.328 1.272 1 98.56 20 ILE B C 1
ATOM 1194 O O . ILE B 1 20 ? -11.109 6.477 0.704 1 98.56 20 ILE B O 1
ATOM 1198 N N . ARG B 1 21 ? -13.312 6.273 0.645 1 98.88 21 ARG B N 1
ATOM 1199 C CA . ARG B 1 21 ? -13.344 6.34 -0.813 1 98.88 21 ARG B CA 1
ATOM 1200 C C . ARG B 1 21 ? -12.719 7.637 -1.317 1 98.88 21 ARG B C 1
ATOM 1202 O O . ARG B 1 21 ? -11.992 7.637 -2.312 1 98.88 21 ARG B O 1
ATOM 1209 N N . ALA B 1 22 ? -13.039 8.719 -0.666 1 98.75 22 ALA B N 1
ATOM 1210 C CA . ALA B 1 22 ? -12.484 10.016 -1.063 1 98.75 22 ALA B CA 1
ATOM 1211 C C . ALA B 1 22 ? -10.961 10.008 -0.981 1 98.75 22 ALA B C 1
ATOM 1213 O O . ALA B 1 22 ? -10.281 10.523 -1.871 1 98.75 22 ALA B O 1
ATOM 1214 N N . ALA B 1 23 ? -10.453 9.469 0.078 1 98.56 23 ALA B N 1
ATOM 1215 C CA . ALA B 1 23 ? -9 9.344 0.242 1 98.56 23 ALA B CA 1
ATOM 1216 C C . ALA B 1 23 ? -8.398 8.484 -0.868 1 98.56 23 ALA B C 1
ATOM 1218 O O . ALA B 1 23 ? -7.414 8.883 -1.498 1 98.56 23 ALA B O 1
ATOM 1219 N N . ALA B 1 24 ? -9 7.344 -1.126 1 98.69 24 ALA B N 1
ATOM 1220 C CA . ALA B 1 24 ? -8.516 6.41 -2.135 1 98.69 24 ALA B CA 1
ATOM 1221 C C . ALA B 1 24 ? -8.531 7.043 -3.523 1 98.69 24 ALA B C 1
ATOM 1223 O O . ALA B 1 24 ? -7.598 6.855 -4.309 1 98.69 24 ALA B O 1
ATOM 1224 N N . LEU B 1 25 ? -9.57 7.754 -3.777 1 98.5 25 LEU B N 1
ATOM 1225 C CA . LEU B 1 25 ? -9.672 8.445 -5.059 1 98.5 25 LEU B CA 1
ATOM 1226 C C . LEU B 1 25 ? -8.555 9.469 -5.211 1 98.5 25 LEU B C 1
ATOM 1228 O O . LEU B 1 25 ? -7.953 9.586 -6.281 1 98.5 25 LEU B O 1
ATOM 1232 N N . ARG B 1 26 ? -8.289 10.219 -4.195 1 96.88 26 ARG B N 1
ATOM 1233 C CA . ARG B 1 26 ? -7.199 11.195 -4.219 1 96.88 26 ARG B CA 1
ATOM 1234 C C . ARG B 1 26 ? -5.855 10.508 -4.441 1 96.88 26 ARG B C 1
ATOM 1236 O O . ARG B 1 26 ? -5.031 10.992 -5.219 1 96.88 26 ARG B O 1
ATOM 1243 N N . MET B 1 27 ? -5.645 9.398 -3.75 1 95.44 27 MET B N 1
ATOM 1244 C CA . MET B 1 27 ? -4.414 8.633 -3.928 1 95.44 27 MET B CA 1
ATOM 1245 C C . MET B 1 27 ? -4.266 8.164 -5.371 1 95.44 27 MET B C 1
ATOM 1247 O O . MET B 1 27 ? -3.18 8.234 -5.945 1 95.44 27 MET B O 1
ATOM 1251 N N . ARG B 1 28 ? -5.348 7.73 -5.934 1 96.38 28 ARG B N 1
ATOM 1252 C CA . ARG B 1 28 ? -5.359 7.254 -7.312 1 96.38 28 ARG B CA 1
ATOM 1253 C C . ARG B 1 28 ? -5.051 8.391 -8.281 1 96.38 28 ARG B C 1
ATOM 1255 O O . ARG B 1 28 ? -4.18 8.258 -9.148 1 96.38 28 ARG B O 1
ATOM 1262 N N . THR B 1 29 ? -5.723 9.453 -8.094 1 95.44 29 THR B N 1
ATOM 1263 C CA . THR B 1 29 ? -5.641 10.578 -9.016 1 95.44 29 THR B CA 1
ATOM 1264 C C . THR B 1 29 ? -4.266 11.234 -8.945 1 95.44 29 THR B C 1
ATOM 1266 O O . THR B 1 29 ? -3.686 11.586 -9.977 1 95.44 29 THR B O 1
ATOM 1269 N N . CYS B 1 30 ? -3.689 11.398 -7.805 1 90.88 30 CYS B N 1
ATOM 1270 C CA . CYS B 1 30 ? -2.438 12.117 -7.602 1 90.88 30 CYS B CA 1
ATOM 1271 C C . CYS B 1 30 ? -1.251 11.156 -7.617 1 90.88 30 CYS B C 1
ATOM 1273 O O . CYS B 1 30 ? -0.1 11.586 -7.527 1 90.88 30 CYS B O 1
ATOM 1275 N N . ASN B 1 31 ? -1.553 9.938 -7.688 1 90.12 31 ASN B N 1
ATOM 1276 C CA . ASN B 1 31 ? -0.533 8.898 -7.68 1 90.12 31 ASN B CA 1
ATOM 1277 C C . ASN B 1 31 ? 0.354 8.992 -6.441 1 90.12 31 ASN B C 1
ATOM 1279 O O . ASN B 1 31 ? 1.581 9.023 -6.555 1 90.12 31 ASN B O 1
ATOM 1283 N N . ILE B 1 32 ? -0.298 9 -5.293 1 87.62 32 ILE B N 1
ATOM 1284 C CA . ILE B 1 32 ? 0.376 9 -3.998 1 87.62 32 ILE B CA 1
ATOM 1285 C C . ILE B 1 32 ? -0.173 7.875 -3.127 1 87.62 32 ILE B C 1
ATOM 1287 O O . ILE B 1 32 ? -1.248 7.34 -3.402 1 87.62 32 ILE B O 1
ATOM 1291 N N . GLY B 1 33 ? 0.562 7.488 -2.078 1 89.94 33 GLY B N 1
ATOM 1292 C CA . GLY B 1 33 ? 0.163 6.348 -1.267 1 89.94 33 GLY B CA 1
ATOM 1293 C C . GLY B 1 33 ? -0.113 6.711 0.18 1 89.94 33 GLY B C 1
ATOM 1294 O O . GLY B 1 33 ? -0.33 5.832 1.017 1 89.94 33 GLY B O 1
ATOM 1295 N N . SER B 1 34 ? -0.047 7.965 0.449 1 90.31 34 SER B N 1
ATOM 1296 C CA . SER B 1 34 ? -0.296 8.406 1.818 1 90.31 34 SER B CA 1
ATOM 1297 C C . SER B 1 34 ? -0.872 9.812 1.853 1 90.31 34 SER B C 1
ATOM 1299 O O . SER B 1 34 ? -0.57 10.633 0.983 1 90.31 34 SER B O 1
ATOM 1301 N N . LEU B 1 35 ? -1.697 10.031 2.844 1 92.69 35 LEU B N 1
ATOM 1302 C CA . LEU B 1 35 ? -2.338 11.328 3.051 1 92.69 35 LEU B CA 1
ATOM 1303 C C . LEU B 1 35 ? -2.273 11.742 4.516 1 92.69 35 LEU B C 1
ATOM 1305 O O . LEU B 1 35 ? -2.709 10.992 5.395 1 92.69 35 LEU B O 1
ATOM 1309 N N . PRO B 1 36 ? -1.643 12.906 4.801 1 93.44 36 PRO B N 1
ATOM 1310 C CA . PRO B 1 36 ? -1.901 13.477 6.125 1 93.44 36 PRO B CA 1
ATOM 1311 C C . PRO B 1 36 ? -3.385 13.734 6.375 1 93.44 36 PRO B C 1
ATOM 1313 O O . PRO B 1 36 ? -4.109 14.141 5.461 1 93.44 36 PRO B O 1
ATOM 1316 N N . VAL B 1 37 ? -3.814 13.5 7.586 1 95.69 37 VAL B N 1
ATOM 1317 C CA . VAL B 1 37 ? -5.223 13.648 7.934 1 95.69 37 VAL B CA 1
ATOM 1318 C C . VAL B 1 37 ? -5.41 14.883 8.82 1 95.69 37 VAL B C 1
ATOM 1320 O O . VAL B 1 37 ? -4.688 15.055 9.805 1 95.69 37 VAL B O 1
ATOM 1323 N N . LEU B 1 38 ? -6.34 15.68 8.391 1 94.81 38 LEU B N 1
ATOM 1324 C CA . LEU B 1 38 ? -6.652 16.891 9.141 1 94.81 38 LEU B CA 1
ATOM 1325 C C . LEU B 1 38 ? -8.023 16.781 9.805 1 94.81 38 LEU B C 1
ATOM 1327 O O . LEU B 1 38 ? -8.891 16.047 9.328 1 94.81 38 LEU B O 1
ATOM 1331 N N . GLU B 1 39 ? -8.172 17.391 10.93 1 94.44 39 GLU B N 1
ATOM 1332 C CA . GLU B 1 39 ? -9.453 17.672 11.562 1 94.44 39 GLU B CA 1
ATOM 1333 C C . GLU B 1 39 ? -9.562 19.141 11.953 1 94.44 39 GLU B C 1
ATOM 1335 O O . GLU B 1 39 ? -8.859 19.609 12.852 1 94.44 39 GLU B O 1
ATOM 1340 N N . GLY B 1 40 ? -10.445 19.859 11.242 1 89.81 40 GLY B N 1
ATOM 1341 C CA . GLY B 1 40 ? -10.555 21.281 11.508 1 89.81 40 GLY B CA 1
ATOM 1342 C C . GLY B 1 40 ? -9.266 22.047 11.242 1 89.81 40 GLY B C 1
ATOM 1343 O O . GLY B 1 40 ? -8.875 22.906 12.039 1 89.81 40 GLY B O 1
ATOM 1344 N N . GLY B 1 41 ? -8.5 21.578 10.242 1 85.94 41 GLY B N 1
ATOM 1345 C CA . GLY B 1 41 ? -7.277 22.266 9.859 1 85.94 41 GLY B CA 1
ATOM 1346 C C . GLY B 1 41 ? -6.066 21.797 10.656 1 85.94 41 GLY B C 1
ATOM 1347 O O . GLY B 1 41 ? -4.941 22.203 10.359 1 85.94 41 GLY B O 1
ATOM 1348 N N . GLN B 1 42 ? -6.367 21.016 11.656 1 89.44 42 GLN B N 1
ATOM 1349 C CA . GLN B 1 42 ? -5.266 20.516 12.469 1 89.44 42 GLN B CA 1
ATOM 1350 C C . GLN B 1 42 ? -4.828 19.125 12.016 1 89.44 42 GLN B C 1
ATOM 1352 O O . GLN B 1 42 ? -5.664 18.281 11.688 1 89.44 42 GLN B O 1
ATOM 1357 N N . LEU B 1 43 ? -3.545 18.922 12.008 1 91.81 43 LEU B N 1
ATOM 1358 C CA . LEU B 1 43 ? -2.996 17.625 11.672 1 91.81 43 LEU B CA 1
ATOM 1359 C C . LEU B 1 43 ? -3.275 16.609 12.781 1 91.81 43 LEU B C 1
ATOM 1361 O O . LEU B 1 43 ? -2.834 16.797 13.922 1 91.81 43 LEU B O 1
ATOM 1365 N N . VAL B 1 44 ? -4.02 15.555 12.461 1 92.75 44 VAL B N 1
ATOM 1366 C CA . VAL B 1 44 ? -4.441 14.656 13.531 1 92.75 44 VAL B CA 1
ATOM 1367 C C . VAL B 1 44 ? -3.963 13.234 13.234 1 92.75 44 VAL B C 1
ATOM 1369 O O . VAL B 1 44 ? -4.066 12.344 14.078 1 92.75 44 VAL B O 1
ATOM 1372 N N . GLY B 1 45 ? -3.436 12.992 12.016 1 93.12 45 GLY B N 1
ATOM 1373 C CA . GLY B 1 45 ? -3 11.641 11.727 1 93.12 45 GLY B CA 1
ATOM 1374 C C . GLY B 1 45 ? -2.465 11.477 10.312 1 93.12 45 GLY B C 1
ATOM 1375 O O . GLY B 1 45 ? -2.15 12.469 9.648 1 93.12 45 GLY B O 1
ATOM 1376 N N . MET B 1 46 ? -2.25 10.164 9.93 1 93.12 46 MET B N 1
ATOM 1377 C CA . MET B 1 46 ? -1.785 9.75 8.609 1 93.12 46 MET B CA 1
ATOM 1378 C C . MET B 1 46 ? -2.566 8.539 8.109 1 93.12 46 MET B C 1
ATOM 1380 O O . MET B 1 46 ? -2.912 7.656 8.891 1 93.12 46 MET B O 1
ATOM 1384 N N . LEU B 1 47 ? -2.912 8.531 6.832 1 95.06 47 LEU B N 1
ATOM 1385 C CA . LEU B 1 47 ? -3.572 7.406 6.18 1 95.06 47 LEU B CA 1
ATOM 1386 C C . LEU B 1 47 ? -2.77 6.926 4.977 1 95.06 47 LEU B C 1
ATOM 1388 O O . LEU B 1 47 ? -2.404 7.723 4.109 1 95.06 47 LEU B O 1
ATOM 1392 N N . THR B 1 48 ? -2.457 5.684 4.938 1 92.69 48 THR B N 1
ATOM 1393 C CA . THR B 1 48 ? -1.762 5.109 3.789 1 92.69 48 THR B CA 1
ATOM 1394 C C . THR B 1 48 ? -2.684 4.176 3.01 1 92.69 48 THR B C 1
ATOM 1396 O O . THR B 1 48 ? -3.748 3.793 3.502 1 92.69 48 THR B O 1
ATOM 1399 N N . ASP B 1 49 ? -2.301 3.922 1.788 1 95.75 49 ASP B N 1
ATOM 1400 C CA . ASP B 1 49 ? -3.061 2.959 0.996 1 95.75 49 ASP B CA 1
ATOM 1401 C C . ASP B 1 49 ? -3.064 1.585 1.66 1 95.75 49 ASP B C 1
ATOM 1403 O O . ASP B 1 49 ? -4.07 0.873 1.617 1 95.75 49 ASP B O 1
ATOM 1407 N N . ARG B 1 50 ? -1.978 1.262 2.363 1 94.5 50 ARG B N 1
ATOM 1408 C CA . ARG B 1 50 ? -1.965 0.007 3.111 1 94.5 50 ARG B CA 1
ATOM 1409 C C . ARG B 1 50 ? -2.998 0.027 4.23 1 94.5 50 ARG B C 1
ATOM 1411 O O . ARG B 1 50 ? -3.656 -0.982 4.492 1 94.5 50 ARG B O 1
ATOM 1418 N N . ASP B 1 51 ? -3.131 1.099 4.965 1 96.5 51 ASP B N 1
ATOM 1419 C CA . ASP B 1 51 ? -4.148 1.206 6.004 1 96.5 51 ASP B CA 1
ATOM 1420 C C . ASP B 1 51 ? -5.535 0.878 5.449 1 96.5 51 ASP B C 1
ATOM 1422 O O . ASP B 1 51 ? -6.312 0.171 6.094 1 96.5 51 ASP B O 1
ATOM 1426 N N . ILE B 1 52 ? -5.82 1.431 4.266 1 98.62 52 ILE B N 1
ATOM 1427 C CA . ILE B 1 52 ? -7.117 1.217 3.643 1 98.62 52 ILE B CA 1
ATOM 1428 C C . ILE B 1 52 ? -7.328 -0.274 3.387 1 98.62 52 ILE B C 1
ATOM 1430 O O . ILE B 1 52 ? -8.414 -0.804 3.627 1 98.62 52 ILE B O 1
ATOM 1434 N N . ALA B 1 53 ? -6.305 -0.917 2.963 1 98.5 53 ALA B N 1
ATOM 1435 C CA . ALA B 1 53 ? -6.41 -2.346 2.68 1 98.5 53 ALA B CA 1
ATOM 1436 C C . ALA B 1 53 ? -6.555 -3.15 3.969 1 98.5 53 ALA B C 1
ATOM 1438 O O . ALA B 1 53 ? -7.551 -3.852 4.16 1 98.5 53 ALA B O 1
ATOM 1439 N N . VAL B 1 54 ? -5.648 -2.939 4.945 1 98.06 54 VAL B N 1
ATOM 1440 C CA . VAL B 1 54 ? -5.516 -3.902 6.035 1 98.06 54 VAL B CA 1
ATOM 1441 C C . VAL B 1 54 ? -6.359 -3.457 7.227 1 98.06 54 VAL B C 1
ATOM 1443 O O . VAL B 1 54 ? -6.625 -4.246 8.133 1 98.06 54 VAL B O 1
ATOM 1446 N N . ARG B 1 55 ? -6.84 -2.27 7.27 1 98.31 55 ARG B N 1
ATOM 1447 C CA . ARG B 1 55 ? -7.609 -1.811 8.422 1 98.31 55 ARG B CA 1
ATOM 1448 C C . ARG B 1 55 ? -9.055 -1.521 8.031 1 98.31 55 ARG B C 1
ATOM 1450 O O . ARG B 1 55 ? -9.93 -1.404 8.898 1 98.31 55 ARG B O 1
ATOM 1457 N N . SER B 1 56 ? -9.375 -1.382 6.77 1 98.75 56 SER B N 1
ATOM 1458 C CA . SER B 1 56 ? -10.742 -1.144 6.336 1 98.75 56 SER B CA 1
ATOM 1459 C C . SER B 1 56 ? -11.273 -2.305 5.5 1 98.75 56 SER B C 1
ATOM 1461 O O . SER B 1 56 ? -12.148 -3.049 5.945 1 98.75 56 SER B O 1
ATOM 1463 N N . ALA B 1 57 ? -10.664 -2.531 4.348 1 98.75 57 ALA B N 1
ATOM 1464 C CA . ALA B 1 57 ? -11.117 -3.611 3.477 1 98.75 57 ALA B CA 1
ATOM 1465 C C . ALA B 1 57 ? -11.078 -4.953 4.199 1 98.75 57 ALA B C 1
ATOM 1467 O O . ALA B 1 57 ? -11.984 -5.777 4.043 1 98.75 57 ALA B O 1
ATOM 1468 N N . ALA B 1 58 ? -10.055 -5.176 4.961 1 98.69 58 ALA B N 1
ATOM 1469 C CA . ALA B 1 58 ? -9.906 -6.426 5.703 1 98.69 58 ALA B CA 1
ATOM 1470 C C . ALA B 1 58 ? -11.055 -6.629 6.68 1 98.69 58 ALA B C 1
ATOM 1472 O O . ALA B 1 58 ? -11.422 -7.766 6.988 1 98.69 58 ALA B O 1
ATOM 1473 N N . LEU B 1 59 ? -11.609 -5.555 7.125 1 98.5 59 LEU B N 1
ATOM 1474 C CA . LEU B 1 59 ? -12.703 -5.637 8.078 1 98.5 59 LEU B CA 1
ATOM 1475 C C . LEU B 1 59 ? -14.055 -5.582 7.371 1 98.5 59 LEU B C 1
ATOM 1477 O O . LEU B 1 59 ? -15.102 -5.566 8.016 1 98.5 59 LEU B O 1
ATOM 1481 N N . GLY B 1 60 ? -14.023 -5.562 6.121 1 98.5 60 GLY B N 1
ATOM 1482 C CA . GLY B 1 60 ? -15.242 -5.582 5.324 1 98.5 60 GLY B CA 1
ATOM 1483 C C . GLY B 1 60 ? -16 -4.266 5.367 1 98.5 60 GLY B C 1
ATOM 1484 O O . GLY B 1 60 ? -17.219 -4.238 5.145 1 98.5 60 GLY B O 1
ATOM 1485 N N . GLN B 1 61 ? -15.32 -3.17 5.68 1 98.62 61 GLN B N 1
ATOM 1486 C CA . GLN B 1 61 ? -15.984 -1.876 5.809 1 98.62 61 GLN B CA 1
ATOM 1487 C C . GLN B 1 61 ? -16.344 -1.3 4.441 1 98.62 61 GLN B C 1
ATOM 1489 O O . GLN B 1 61 ? -15.625 -1.532 3.459 1 98.62 61 GLN B O 1
ATOM 1494 N N . ASP B 1 62 ? -17.469 -0.586 4.422 1 98.5 62 ASP B N 1
ATOM 1495 C CA . ASP B 1 62 ? -17.906 0.105 3.215 1 98.5 62 ASP B CA 1
ATOM 1496 C C . ASP B 1 62 ? -17.109 1.381 2.984 1 98.5 62 ASP B C 1
ATOM 1498 O O . ASP B 1 62 ? -17.203 2.334 3.76 1 98.5 62 ASP B O 1
ATOM 1502 N N . PRO B 1 63 ? -16.328 1.44 1.85 1 98.69 63 PRO B N 1
ATOM 1503 C CA . PRO B 1 63 ? -15.477 2.619 1.64 1 98.69 63 PRO B CA 1
ATOM 1504 C C . PRO B 1 63 ? -16.281 3.893 1.405 1 98.69 63 PRO B C 1
ATOM 1506 O O . PRO B 1 63 ? -15.758 5 1.55 1 98.69 63 PRO B O 1
ATOM 1509 N N . ASN B 1 64 ? -17.531 3.789 1.052 1 98.62 64 ASN B N 1
ATOM 1510 C CA . ASN B 1 64 ? -18.375 4.941 0.751 1 98.62 64 ASN B CA 1
ATOM 1511 C C . ASN B 1 64 ? -18.812 5.656 2.023 1 98.62 64 ASN B C 1
ATOM 1513 O O . ASN B 1 64 ? -19.203 6.828 1.981 1 98.62 64 ASN B O 1
ATOM 1517 N N . THR B 1 65 ? -18.75 4.934 3.148 1 98.56 65 THR B N 1
ATOM 1518 C CA . THR B 1 65 ? -19.359 5.52 4.344 1 98.56 65 THR B CA 1
ATOM 1519 C C . THR B 1 65 ? -18.359 5.508 5.504 1 98.56 65 THR B C 1
ATOM 1521 O O . THR B 1 65 ? -18.516 6.273 6.461 1 98.56 65 THR B O 1
ATOM 1524 N N . THR B 1 66 ? -17.359 4.637 5.527 1 98.69 66 THR B N 1
ATOM 1525 C CA . THR B 1 66 ? -16.391 4.559 6.617 1 98.69 66 THR B CA 1
ATOM 1526 C C . THR B 1 66 ? -15.539 5.82 6.664 1 98.69 66 THR B C 1
ATOM 1528 O O . THR B 1 66 ? -14.852 6.145 5.691 1 98.69 66 THR B O 1
ATOM 1531 N N . PRO B 1 67 ? -15.539 6.512 7.758 1 98.75 67 PRO B N 1
ATOM 1532 C CA . PRO B 1 67 ? -14.734 7.734 7.82 1 98.75 67 PRO B CA 1
ATOM 1533 C C . PRO B 1 67 ? -13.242 7.453 7.965 1 98.75 67 PRO B C 1
ATOM 1535 O O . PRO B 1 67 ? -12.852 6.465 8.594 1 98.75 67 PRO B O 1
ATOM 1538 N N . VAL B 1 68 ? -12.398 8.312 7.516 1 98.62 68 VAL B N 1
ATOM 1539 C CA . VAL B 1 68 ? -10.945 8.227 7.527 1 98.62 68 VAL B CA 1
ATOM 1540 C C . VAL B 1 68 ? -10.445 8.07 8.961 1 98.62 68 VAL B C 1
ATOM 1542 O O . VAL B 1 68 ? -9.523 7.293 9.227 1 98.62 68 VAL B O 1
ATOM 1545 N N . ARG B 1 69 ? -11.094 8.688 9.914 1 97.81 69 ARG B N 1
ATOM 1546 C CA . ARG B 1 69 ? -10.648 8.688 11.305 1 97.81 69 ARG B CA 1
ATOM 1547 C C . ARG B 1 69 ? -10.656 7.281 11.883 1 97.81 69 ARG B C 1
ATOM 1549 O O . ARG B 1 69 ? -9.953 7 12.859 1 97.81 69 ARG B O 1
ATOM 1556 N N . GLU B 1 70 ? -11.43 6.379 11.328 1 97.94 70 GLU B N 1
ATOM 1557 C CA . GLU B 1 70 ? -11.531 5.016 11.836 1 97.94 70 GLU B CA 1
ATOM 1558 C C . GLU B 1 70 ? -10.375 4.152 11.336 1 97.94 70 GLU B C 1
ATOM 1560 O O . GLU B 1 70 ? -10.133 3.062 11.852 1 97.94 70 GLU B O 1
ATOM 1565 N N . VAL B 1 71 ? -9.656 4.621 10.375 1 98.19 71 VAL B N 1
ATOM 1566 C CA . VAL B 1 71 ? -8.695 3.785 9.664 1 98.19 71 VAL B CA 1
ATOM 1567 C C . VAL B 1 71 ? -7.293 4.371 9.805 1 98.19 71 VAL B C 1
ATOM 1569 O O . VAL B 1 71 ? -6.305 3.637 9.812 1 98.19 71 VAL B O 1
ATOM 1572 N N . MET B 1 72 ? -7.188 5.652 9.938 1 96.62 72 MET B N 1
ATOM 1573 C CA . MET B 1 72 ? -5.914 6.371 9.984 1 96.62 72 MET B CA 1
ATOM 1574 C C . MET B 1 72 ? -5.125 6 11.234 1 96.62 72 MET B C 1
ATOM 1576 O O . MET B 1 72 ? -5.664 5.383 12.148 1 96.62 72 MET B O 1
ATOM 1580 N N . THR B 1 73 ? -3.867 6.219 11.133 1 93.19 73 THR B N 1
ATOM 1581 C CA . THR B 1 73 ? -3.043 6.203 12.336 1 93.19 73 THR B CA 1
ATOM 1582 C C . THR B 1 73 ? -3.006 7.586 12.984 1 93.19 73 THR B C 1
ATOM 1584 O O . THR B 1 73 ? -2.773 8.586 12.305 1 93.19 73 THR B O 1
ATOM 1587 N N . ALA B 1 74 ? -3.299 7.695 14.219 1 89.19 74 ALA B N 1
ATOM 1588 C CA . ALA B 1 74 ? -3.385 8.969 14.93 1 89.19 74 ALA B CA 1
ATOM 1589 C C . ALA B 1 74 ? -1.994 9.531 15.219 1 89.19 74 ALA B C 1
ATOM 1591 O O . ALA B 1 74 ? -1.849 10.711 15.531 1 89.19 74 ALA B O 1
ATOM 1592 N N . THR B 1 75 ? -0.91 8.875 14.938 1 80.62 75 THR B N 1
ATOM 1593 C CA . THR B 1 75 ? 0.432 9.383 15.203 1 80.62 75 THR B CA 1
ATOM 1594 C C . THR B 1 75 ? 1.103 9.852 13.922 1 80.62 75 THR B C 1
ATOM 1596 O O . THR B 1 75 ? 1.156 9.117 12.938 1 80.62 75 THR B O 1
ATOM 1599 N N . VAL B 1 76 ? 1.348 11.219 13.977 1 85.69 76 VAL B N 1
ATOM 1600 C CA . VAL B 1 76 ? 2.08 11.75 12.836 1 85.69 76 VAL B CA 1
ATOM 1601 C C . VAL B 1 76 ? 3.443 12.266 13.289 1 85.69 76 VAL B C 1
ATOM 1603 O O . 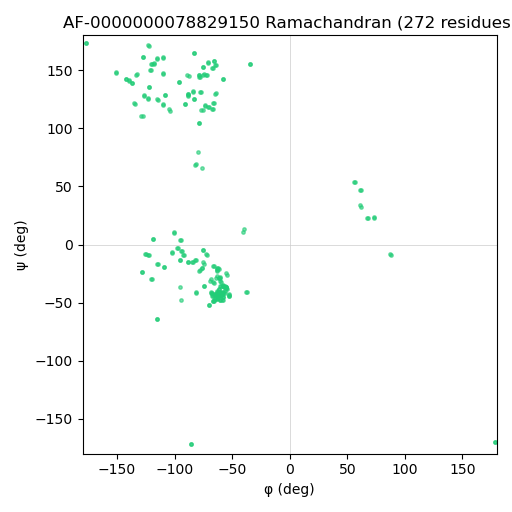VAL B 1 76 ? 3.543 12.992 14.281 1 85.69 76 VAL B O 1
ATOM 1606 N N . ILE B 1 77 ? 4.391 11.727 12.625 1 89.06 77 ILE B N 1
ATOM 1607 C CA . ILE B 1 77 ? 5.73 12.234 12.883 1 89.06 77 ILE B CA 1
ATOM 1608 C C . ILE B 1 77 ? 6.047 13.383 11.93 1 89.06 77 ILE B C 1
ATOM 1610 O O . ILE B 1 77 ? 5.93 13.234 10.711 1 89.06 77 ILE B O 1
ATOM 1614 N N . THR B 1 78 ? 6.32 14.484 12.555 1 91.12 78 THR B N 1
ATOM 1615 C CA . THR B 1 78 ? 6.492 15.68 11.742 1 91.12 78 THR B CA 1
ATOM 1616 C C . THR B 1 78 ? 7.926 16.203 11.836 1 91.12 78 THR B C 1
ATOM 1618 O O . THR B 1 78 ? 8.703 15.75 12.68 1 91.12 78 THR B O 1
ATOM 1621 N N . CYS B 1 79 ? 8.25 16.969 10.867 1 89.75 79 CYS B N 1
ATOM 1622 C CA . CYS B 1 79 ? 9.484 17.75 10.883 1 89.75 79 CYS B CA 1
ATOM 1623 C C . CYS B 1 79 ? 9.219 19.203 10.469 1 89.75 79 CYS B C 1
ATOM 1625 O O . CYS B 1 79 ? 8.367 19.453 9.609 1 89.75 79 CYS B O 1
ATOM 1627 N N . ASP B 1 80 ? 10.008 20.062 11.094 1 91.94 80 ASP B N 1
ATOM 1628 C CA . ASP B 1 80 ? 9.859 21.484 10.773 1 91.94 80 ASP B CA 1
ATOM 1629 C C . ASP B 1 80 ? 10.414 21.797 9.383 1 91.94 80 ASP B C 1
ATOM 1631 O O . ASP B 1 80 ? 11.461 21.266 9 1 91.94 80 ASP B O 1
ATOM 1635 N N . VAL B 1 81 ? 9.711 22.797 8.695 1 89.38 81 VAL B N 1
ATOM 1636 C CA . VAL B 1 81 ? 10.109 23.172 7.344 1 89.38 81 VAL B CA 1
ATOM 1637 C C . VAL B 1 81 ? 11.523 23.75 7.367 1 89.38 81 VAL B C 1
ATOM 1639 O O . VAL B 1 81 ? 12.25 23.672 6.371 1 89.38 81 VAL B O 1
ATOM 1642 N N . ASP B 1 82 ? 11.953 24.188 8.477 1 90.19 82 ASP B N 1
ATOM 1643 C CA . ASP B 1 82 ? 13.266 24.812 8.609 1 90.19 82 ASP B CA 1
ATOM 1644 C C . ASP B 1 82 ? 14.305 23.812 9.125 1 90.19 82 ASP B C 1
ATOM 1646 O O . ASP B 1 82 ? 15.477 24.156 9.266 1 90.19 82 ASP B O 1
ATOM 1650 N N . ALA B 1 83 ? 13.773 22.656 9.391 1 89 83 ALA B N 1
ATOM 1651 C CA . ALA B 1 83 ? 14.711 21.656 9.875 1 89 83 ALA B CA 1
ATOM 1652 C C . ALA B 1 83 ? 15.734 21.297 8.805 1 89 83 ALA B C 1
ATOM 1654 O O . ALA B 1 83 ? 15.492 21.484 7.609 1 89 83 ALA B O 1
ATOM 1655 N N . THR B 1 84 ? 16.938 20.828 9.211 1 86.44 84 THR B N 1
ATOM 1656 C CA . THR B 1 84 ? 17.953 20.344 8.281 1 86.44 84 THR B CA 1
ATOM 1657 C C . THR B 1 84 ? 17.688 18.891 7.891 1 86.44 84 THR B C 1
ATOM 1659 O O . THR B 1 84 ? 16.906 18.203 8.555 1 86.44 84 THR B O 1
ATOM 1662 N N . LEU B 1 85 ? 18.312 18.453 6.887 1 83.12 85 LEU B N 1
ATOM 1663 C CA . LEU B 1 85 ? 18.203 17.078 6.434 1 83.12 85 LEU B CA 1
ATOM 1664 C C . LEU B 1 85 ? 18.688 16.109 7.508 1 83.12 85 LEU B C 1
ATOM 1666 O O . LEU B 1 85 ? 18.109 15.031 7.691 1 83.12 85 LEU B O 1
ATOM 1670 N N . GLU B 1 86 ? 19.719 16.531 8.164 1 82.56 86 GLU B N 1
ATOM 1671 C CA . GLU B 1 86 ? 20.281 15.703 9.227 1 82.56 86 GLU B CA 1
ATOM 1672 C C . GLU B 1 86 ? 19.25 15.461 10.328 1 82.56 86 GLU B C 1
ATOM 1674 O O . GLU B 1 86 ? 19.109 14.336 10.828 1 82.56 86 GLU B O 1
ATOM 1679 N N . VAL B 1 87 ? 18.578 16.5 10.656 1 86.25 87 VAL B N 1
ATOM 1680 C CA . VAL B 1 87 ? 17.562 16.391 11.688 1 86.25 87 VAL B CA 1
ATOM 1681 C C . VAL B 1 87 ? 16.438 15.469 11.219 1 86.25 87 VAL B C 1
ATOM 1683 O O . VAL B 1 87 ? 15.969 14.609 11.969 1 86.25 87 VAL B O 1
ATOM 1686 N N . ALA B 1 88 ? 15.969 15.656 10 1 85 88 ALA B N 1
ATOM 1687 C CA . ALA B 1 88 ? 14.906 14.836 9.43 1 85 88 ALA B CA 1
ATOM 1688 C C . ALA B 1 88 ? 15.297 13.359 9.422 1 85 88 ALA B C 1
ATOM 1690 O O . ALA B 1 88 ? 14.508 12.5 9.805 1 85 88 ALA B O 1
ATOM 1691 N N . GLU B 1 89 ? 16.484 13.109 9.016 1 79.94 89 GLU B N 1
ATOM 1692 C CA . GLU B 1 89 ? 16.969 11.734 8.961 1 79.94 89 GLU B CA 1
ATOM 1693 C C . GLU B 1 89 ? 17 11.109 10.359 1 79.94 89 GLU B C 1
ATOM 1695 O O . GLU B 1 89 ? 16.672 9.938 10.523 1 79.94 89 GLU B O 1
ATOM 1700 N N . LYS B 1 90 ? 17.453 11.875 11.328 1 85.12 90 LYS B N 1
ATOM 1701 C CA . LYS B 1 90 ? 17.5 11.391 12.703 1 85.12 90 LYS B CA 1
ATOM 1702 C C . LYS B 1 90 ? 16.109 11.031 13.211 1 85.12 90 LYS B C 1
ATOM 1704 O O . LYS B 1 90 ? 15.922 10 13.867 1 85.12 90 LYS B O 1
ATOM 1709 N N . VAL B 1 91 ? 15.18 11.875 12.883 1 85.56 91 VAL B N 1
ATOM 1710 C CA . VAL B 1 91 ? 13.797 11.625 13.289 1 85.56 91 VAL B CA 1
ATOM 1711 C C . VAL B 1 91 ? 13.297 10.336 12.641 1 85.56 91 VAL B C 1
ATOM 1713 O O . VAL B 1 91 ? 12.688 9.492 13.305 1 85.56 91 VAL B O 1
ATOM 1716 N N . MET B 1 92 ? 13.523 10.156 11.359 1 80.69 92 MET B N 1
ATOM 1717 C CA . MET B 1 92 ? 13.102 8.961 10.641 1 80.69 92 MET B CA 1
ATOM 1718 C C . MET B 1 92 ? 13.719 7.707 11.258 1 80.69 92 MET B C 1
ATOM 1720 O O . MET B 1 92 ? 13.031 6.695 11.43 1 80.69 92 MET B O 1
ATOM 1724 N N . GLU B 1 93 ? 14.922 7.797 11.594 1 76.81 93 GLU B N 1
ATOM 1725 C CA . GLU B 1 93 ? 15.633 6.676 12.211 1 76.81 93 GLU B CA 1
ATOM 1726 C C . GLU B 1 93 ? 15.07 6.363 13.594 1 76.81 93 GLU B C 1
ATOM 1728 O O . GLU B 1 93 ? 14.773 5.207 13.898 1 76.81 93 GLU B O 1
ATOM 1733 N N . GLU B 1 94 ? 14.922 7.34 14.367 1 83 94 GLU B N 1
ATOM 1734 C CA . GLU B 1 94 ? 14.469 7.18 15.742 1 83 94 GLU B CA 1
ATOM 1735 C C . GLU B 1 94 ? 13.039 6.648 15.805 1 83 94 GLU B C 1
ATOM 1737 O O . GLU B 1 94 ? 12.719 5.82 16.656 1 83 94 GLU B O 1
ATOM 1742 N N . LYS B 1 95 ? 12.242 7.195 14.961 1 84.12 95 LYS B N 1
ATOM 1743 C CA . LYS B 1 95 ? 10.828 6.848 14.992 1 84.12 95 LYS B CA 1
ATOM 1744 C C . LYS B 1 95 ? 10.523 5.691 14.039 1 84.12 95 LYS B C 1
ATOM 1746 O O . LYS B 1 95 ? 9.398 5.199 13.992 1 84.12 95 LYS B O 1
ATOM 1751 N N . MET B 1 96 ? 11.461 5.289 13.211 1 78.5 96 MET B N 1
ATOM 1752 C CA . MET B 1 96 ? 11.359 4.168 12.281 1 78.5 96 MET B CA 1
ATOM 1753 C C . MET B 1 96 ? 10.242 4.398 11.266 1 78.5 96 MET B C 1
ATOM 1755 O O . MET B 1 96 ? 9.398 3.527 11.047 1 78.5 96 MET B O 1
ATOM 1759 N N . VAL B 1 97 ? 10.242 5.578 10.727 1 77.38 97 VAL B N 1
ATOM 1760 C CA . VAL B 1 97 ? 9.273 5.922 9.688 1 77.38 97 VAL B CA 1
ATOM 1761 C C . VAL B 1 97 ? 10.016 6.305 8.406 1 77.38 97 VAL B C 1
ATOM 1763 O O . VAL B 1 97 ? 11.156 6.773 8.453 1 77.38 97 VAL B O 1
ATOM 1766 N N . ARG B 1 98 ? 9.312 6.145 7.285 1 75.06 98 ARG B N 1
ATOM 1767 C CA . ARG B 1 98 ? 9.922 6.434 5.992 1 75.06 98 ARG B CA 1
ATOM 1768 C C . ARG B 1 98 ? 9.445 7.781 5.453 1 75.06 98 ARG B C 1
ATOM 1770 O O . ARG B 1 98 ? 9.945 8.258 4.43 1 75.06 98 ARG B O 1
ATOM 1777 N N . ARG B 1 99 ? 8.516 8.281 6.191 1 81.94 99 ARG B N 1
ATOM 1778 C CA . ARG B 1 99 ? 7.957 9.547 5.723 1 81.94 99 ARG B CA 1
ATOM 1779 C C . ARG B 1 99 ? 7.703 10.5 6.891 1 81.94 99 ARG B C 1
ATOM 1781 O O . ARG B 1 99 ? 7.355 10.062 7.988 1 81.94 99 ARG B O 1
ATOM 1788 N N . LEU B 1 100 ? 7.984 11.734 6.621 1 87 100 LEU B N 1
ATOM 1789 C CA . LEU B 1 100 ? 7.719 12.812 7.57 1 87 100 LEU B CA 1
ATOM 1790 C C . LEU B 1 100 ? 6.809 13.867 6.953 1 87 100 LEU B C 1
ATOM 1792 O O . LEU B 1 100 ? 6.996 14.258 5.801 1 87 100 LEU B O 1
ATOM 1796 N N . VAL B 1 101 ? 5.855 14.25 7.766 1 91.06 101 VAL B N 1
ATOM 1797 C CA . VAL B 1 101 ? 5.074 15.414 7.363 1 91.06 101 VAL B CA 1
ATOM 1798 C C . VAL B 1 101 ? 5.812 16.688 7.762 1 91.06 101 VAL B C 1
ATOM 1800 O O . VAL B 1 101 ? 6.234 16.844 8.914 1 91.06 101 VAL B O 1
ATOM 1803 N N . VAL B 1 102 ? 6.012 17.516 6.766 1 90.88 102 VAL B N 1
ATOM 1804 C CA . VAL B 1 102 ? 6.688 18.781 7.039 1 90.88 102 VAL B CA 1
ATOM 1805 C C . VAL B 1 102 ? 5.66 19.844 7.434 1 90.88 102 VAL B C 1
ATOM 1807 O O . VAL B 1 102 ? 4.641 20 6.758 1 90.88 102 VAL B O 1
ATOM 1810 N N . VAL B 1 103 ? 5.941 20.516 8.555 1 90.88 103 VAL B N 1
ATOM 1811 C CA . VAL B 1 103 ? 5 21.5 9.047 1 90.88 103 VAL B CA 1
ATOM 1812 C C . VAL B 1 103 ? 5.688 22.859 9.141 1 90.88 103 VAL B C 1
ATOM 1814 O O . VAL B 1 103 ? 6.914 22.938 9.234 1 90.88 103 VAL B O 1
ATOM 1817 N N . ASP B 1 104 ? 4.918 23.891 8.969 1 89.44 104 ASP B N 1
ATOM 1818 C CA . ASP B 1 104 ? 5.445 25.234 9.156 1 89.44 104 ASP B CA 1
ATOM 1819 C C . ASP B 1 104 ? 5.375 25.656 10.625 1 89.44 104 ASP B C 1
ATOM 1821 O O . ASP B 1 104 ? 5.141 24.828 11.508 1 89.44 104 ASP B O 1
ATOM 1825 N N . GLY B 1 105 ? 5.664 26.891 10.906 1 87.5 105 GLY B N 1
ATOM 1826 C CA . GLY B 1 105 ? 5.723 27.406 12.258 1 87.5 105 GLY B CA 1
ATOM 1827 C C . GLY B 1 105 ? 4.395 27.328 12.992 1 87.5 105 GLY B C 1
ATOM 1828 O O . GLY B 1 105 ? 4.352 27.375 14.219 1 87.5 105 GLY B O 1
ATOM 1829 N N . GLU B 1 106 ? 3.311 27.219 12.242 1 87.06 106 GLU B N 1
ATOM 1830 C CA . GLU B 1 106 ? 1.981 27.125 12.836 1 87.06 106 GLU B CA 1
ATOM 1831 C C . GLU B 1 106 ? 1.494 25.672 12.867 1 87.06 106 GLU B C 1
ATOM 1833 O O . GLU B 1 106 ? 0.298 25.422 13.023 1 87.06 106 GLU B O 1
ATOM 1838 N N . ARG B 1 107 ? 2.346 24.797 12.578 1 84.19 107 ARG B N 1
ATOM 1839 C CA . ARG B 1 107 ? 2.117 23.359 12.578 1 84.19 107 ARG B CA 1
ATOM 1840 C C . ARG B 1 107 ? 1.163 22.953 11.461 1 84.19 107 ARG B C 1
ATOM 1842 O O . ARG B 1 107 ? 0.458 21.938 11.57 1 84.19 107 ARG B O 1
ATOM 1849 N N . ARG B 1 108 ? 1.139 23.797 10.531 1 85.94 108 ARG B N 1
ATOM 1850 C CA . ARG B 1 108 ? 0.385 23.438 9.336 1 85.94 108 ARG B CA 1
ATOM 1851 C C . ARG B 1 108 ? 1.23 22.594 8.398 1 85.94 108 ARG B C 1
ATOM 1853 O O . ARG B 1 108 ? 2.396 22.906 8.148 1 85.94 108 ARG B O 1
ATOM 1860 N N . PRO B 1 109 ? 0.55 21.5 7.988 1 89.38 109 PRO B N 1
ATOM 1861 C CA . PRO B 1 109 ? 1.313 20.688 7.035 1 89.38 109 PRO B CA 1
ATOM 1862 C C . PRO B 1 109 ? 1.589 21.406 5.723 1 89.38 109 PRO B C 1
ATOM 1864 O O . PRO B 1 109 ? 0.668 21.969 5.117 1 89.38 109 PRO B O 1
ATOM 1867 N N . VAL B 1 110 ? 2.842 21.422 5.281 1 87.62 110 VAL B N 1
ATOM 1868 C CA . VAL B 1 110 ? 3.203 22.188 4.09 1 87.62 110 VAL B CA 1
ATOM 1869 C C . VAL B 1 110 ? 3.889 21.266 3.078 1 87.62 110 VAL B C 1
ATOM 1871 O O . VAL B 1 110 ? 4.129 21.672 1.936 1 87.62 110 VAL B O 1
ATOM 1874 N N . GLY B 1 111 ? 4.195 20.047 3.451 1 87.38 111 GLY B N 1
ATOM 1875 C CA . GLY B 1 111 ? 4.848 19.125 2.541 1 87.38 111 GLY B CA 1
ATOM 1876 C C . GLY B 1 111 ? 5.051 17.75 3.143 1 87.38 111 GLY B C 1
ATOM 1877 O O . GLY B 1 111 ? 4.664 17.5 4.285 1 87.38 111 GLY B O 1
ATOM 1878 N N . LEU B 1 112 ? 5.535 16.844 2.254 1 87.81 112 LEU B N 1
ATOM 1879 C CA . LEU B 1 112 ? 5.871 15.484 2.658 1 87.81 112 LEU B CA 1
ATOM 1880 C C . LEU B 1 112 ? 7.297 15.133 2.242 1 87.81 112 LEU B C 1
ATOM 1882 O O . LEU B 1 112 ? 7.727 15.469 1.139 1 87.81 112 LEU B O 1
ATOM 1886 N N . LEU B 1 113 ? 8.031 14.664 3.215 1 83 113 LEU B N 1
ATOM 1887 C CA . LEU B 1 113 ? 9.383 14.188 2.941 1 83 113 LEU B CA 1
ATOM 1888 C C . LEU B 1 113 ? 9.461 12.672 3.086 1 83 113 LEU B C 1
ATOM 1890 O O . LEU B 1 113 ? 9.047 12.117 4.105 1 83 113 LEU B O 1
ATOM 1894 N N . SER B 1 114 ? 9.859 12.016 1.979 1 78.62 114 SER B N 1
ATOM 1895 C CA . SER B 1 114 ? 10.016 10.57 2.049 1 78.62 114 SER B CA 1
ATOM 1896 C C . SER B 1 114 ? 11.453 10.148 1.775 1 78.62 114 SER B C 1
ATOM 1898 O O . SER B 1 114 ? 12.227 10.914 1.198 1 78.62 114 SER B O 1
ATOM 1900 N N . LEU B 1 115 ? 11.75 8.984 2.289 1 72.19 115 LEU B N 1
ATOM 1901 C CA . LEU B 1 115 ? 13.062 8.422 2.012 1 72.19 115 LEU B CA 1
ATOM 1902 C C . LEU B 1 115 ? 13.297 8.289 0.509 1 72.19 115 LEU B C 1
ATOM 1904 O O . LEU B 1 115 ? 14.414 8.461 0.031 1 72.19 115 LEU B O 1
ATOM 1908 N N . ASP B 1 116 ? 12.234 7.957 -0.164 1 64.81 116 ASP B N 1
ATOM 1909 C CA . ASP B 1 116 ? 12.352 7.852 -1.614 1 64.81 116 ASP B CA 1
ATOM 1910 C C . ASP B 1 116 ? 12.711 9.203 -2.236 1 64.81 116 ASP B C 1
ATOM 1912 O O . ASP B 1 116 ? 13.43 9.258 -3.232 1 64.81 116 ASP B O 1
ATOM 1916 N N . ASP B 1 117 ? 12.172 10.234 -1.801 1 64.94 117 ASP B N 1
ATOM 1917 C CA . ASP B 1 117 ? 12.523 11.578 -2.25 1 64.94 117 ASP B CA 1
ATOM 1918 C C . ASP B 1 117 ? 13.992 11.875 -1.979 1 64.94 117 ASP B C 1
ATOM 1920 O O . ASP B 1 117 ? 14.648 12.562 -2.766 1 64.94 117 ASP B O 1
ATOM 1924 N N . LEU B 1 118 ? 14.398 11.344 -0.897 1 63.53 118 LEU B N 1
ATOM 1925 C CA . LEU B 1 118 ? 15.781 11.586 -0.481 1 63.53 118 LEU B CA 1
ATOM 1926 C C . LEU B 1 118 ? 16.75 10.773 -1.327 1 63.53 118 LEU B C 1
ATOM 1928 O O . LEU B 1 118 ? 17.875 11.211 -1.576 1 63.53 118 LEU B O 1
ATOM 1932 N N . ALA B 1 119 ? 16.328 9.555 -1.701 1 57.91 119 ALA B N 1
ATOM 1933 C CA . ALA B 1 119 ? 17.188 8.719 -2.525 1 57.91 119 ALA B CA 1
ATOM 1934 C C . ALA B 1 119 ? 17.391 9.328 -3.91 1 57.91 119 ALA B C 1
ATOM 1936 O O . ALA B 1 119 ? 18.391 9.07 -4.574 1 57.91 119 ALA B O 1
ATOM 1937 N N . THR B 1 120 ? 16.453 9.977 -4.414 1 50.44 120 THR B N 1
ATOM 1938 C CA . THR B 1 120 ? 16.578 10.617 -5.719 1 50.44 120 THR B CA 1
ATOM 1939 C C . THR B 1 120 ? 17.484 11.836 -5.637 1 50.44 120 THR B C 1
ATOM 1941 O O . THR B 1 120 ? 17.828 12.43 -6.66 1 50.44 120 THR B O 1
ATOM 1944 N N . VAL B 1 121 ? 17.844 12.203 -4.508 1 45.88 121 VAL B N 1
ATOM 1945 C CA . VAL B 1 121 ? 18.797 13.305 -4.398 1 45.88 121 VAL B CA 1
ATOM 1946 C C . VAL B 1 121 ? 20.188 12.836 -4.793 1 45.88 121 VAL B C 1
ATOM 1948 O O . VAL B 1 121 ? 20.641 11.773 -4.352 1 45.88 121 VAL B O 1
ATOM 1951 N N . PRO B 1 122 ? 20.891 13.344 -5.809 1 37.88 122 PRO B N 1
ATOM 1952 C CA . PRO B 1 122 ? 22.219 12.984 -6.309 1 37.88 122 PRO B CA 1
ATOM 1953 C C . PRO B 1 122 ? 23.172 12.547 -5.199 1 37.88 122 PRO B C 1
ATOM 1955 O O . PRO B 1 122 ? 22.969 12.891 -4.031 1 37.88 122 PRO B O 1
ATOM 1958 N N . GLU B 1 123 ? 24.266 11.703 -5.461 1 38.56 123 GLU B N 1
ATOM 1959 C CA . GLU B 1 123 ? 25.344 11 -4.797 1 38.56 123 GLU B CA 1
ATOM 1960 C C . GLU B 1 123 ? 25.922 11.82 -3.646 1 38.56 123 GLU B C 1
ATOM 1962 O O . GLU B 1 123 ? 26.609 11.289 -2.777 1 38.56 123 GLU B O 1
ATOM 1967 N N . GLU B 1 124 ? 26.125 13.039 -3.699 1 37.38 124 GLU B N 1
ATOM 1968 C CA . GLU B 1 124 ? 26.828 13.719 -2.609 1 37.38 124 GLU B CA 1
ATOM 1969 C C . GLU B 1 124 ? 26.094 13.516 -1.28 1 37.38 124 GLU B C 1
ATOM 1971 O O . GLU B 1 124 ? 26.719 13.586 -0.215 1 37.38 124 GLU B O 1
ATOM 1976 N N . VAL B 1 125 ? 24.891 13.695 -1.24 1 34.25 125 VAL B N 1
ATOM 1977 C CA . VAL B 1 125 ? 24.266 13.742 0.076 1 34.25 125 VAL B CA 1
ATOM 1978 C C . VAL B 1 125 ? 23.734 12.359 0.453 1 34.25 125 VAL B C 1
ATOM 1980 O O . VAL B 1 125 ? 23.547 12.062 1.636 1 34.25 125 VAL B O 1
ATOM 1983 N N . LEU B 1 126 ? 22.984 11.531 -0.332 1 40 126 LEU B N 1
ATOM 1984 C CA . LEU B 1 126 ? 22.031 10.586 0.229 1 40 126 LEU B CA 1
ATOM 1985 C C . LEU B 1 126 ? 22.75 9.336 0.742 1 40 126 LEU B C 1
ATOM 1987 O O . LEU B 1 126 ? 23.328 8.586 -0.041 1 40 126 LEU B O 1
ATOM 1991 N N . HIS B 1 127 ? 23.312 9.289 1.771 1 35.97 127 HIS B N 1
ATOM 1992 C CA . HIS B 1 127 ? 23.5 8.219 2.744 1 35.97 127 HIS B CA 1
ATOM 1993 C C . HIS B 1 127 ? 22.219 7.398 2.891 1 35.97 127 HIS B C 1
ATOM 1995 O O . HIS B 1 127 ? 21.75 7.16 4.008 1 35.97 127 HIS B O 1
ATOM 2001 N N . ALA B 1 128 ? 21.297 7.508 2.066 1 39.66 128 ALA B N 1
ATOM 2002 C CA . ALA B 1 128 ? 20.047 6.77 2.172 1 39.66 128 ALA B CA 1
ATOM 2003 C C . ALA B 1 128 ? 20.297 5.266 2.242 1 39.66 128 ALA B C 1
ATOM 2005 O O . ALA B 1 128 ? 19.594 4.543 2.947 1 39.66 128 ALA B O 1
ATOM 2006 N N . GLY B 1 129 ? 21.281 4.73 1.547 1 39.56 129 GLY B N 1
ATOM 2007 C CA . GLY B 1 129 ? 21.672 3.338 1.68 1 39.56 129 GLY B CA 1
ATOM 2008 C C . GLY B 1 129 ? 21.953 2.93 3.115 1 39.56 129 GLY B C 1
ATOM 2009 O O . GLY B 1 129 ? 21.641 1.801 3.512 1 39.56 129 GLY B O 1
ATOM 2010 N N . GLU B 1 130 ? 22.641 3.836 3.768 1 40.38 130 GLU B N 1
ATOM 2011 C CA . GLU B 1 130 ? 22.984 3.555 5.156 1 40.38 130 GLU B CA 1
ATOM 2012 C C . GLU B 1 130 ? 21.75 3.543 6.047 1 40.38 130 GLU B C 1
ATOM 2014 O O . GLU B 1 130 ? 21.672 2.756 6.992 1 40.38 130 GLU B O 1
ATOM 2019 N N . VAL B 1 131 ? 20.875 4.484 5.824 1 41.25 131 VAL B N 1
ATOM 2020 C CA . VAL B 1 131 ? 19.703 4.57 6.688 1 41.25 131 VAL B CA 1
ATOM 2021 C C . VAL B 1 131 ? 18.797 3.354 6.473 1 41.25 131 VAL B C 1
ATOM 2023 O O . VAL B 1 131 ? 18.312 2.756 7.434 1 41.25 131 VAL B O 1
ATOM 2026 N N . LEU B 1 132 ? 18.594 3.014 5.371 1 42.53 132 LEU B N 1
ATOM 2027 C CA . LEU B 1 132 ? 17.859 1.783 5.105 1 42.53 132 LEU B CA 1
ATOM 2028 C C . LEU B 1 132 ? 18.516 0.594 5.793 1 42.53 132 LEU B C 1
ATOM 2030 O O . LEU B 1 132 ? 17.828 -0.313 6.27 1 42.53 132 LEU B O 1
ATOM 2034 N N . GLU B 1 133 ? 19.75 0.6 5.824 1 43.56 133 GLU B N 1
ATOM 2035 C CA . GLU B 1 133 ? 20.5 -0.413 6.566 1 43.56 133 GLU B CA 1
ATOM 2036 C C . GLU B 1 133 ? 20.078 -0.452 8.031 1 43.56 133 GLU B C 1
ATOM 2038 O O . GLU B 1 133 ? 19.969 -1.527 8.625 1 43.56 133 GLU B O 1
ATOM 2043 N N . ARG B 1 134 ? 19.891 0.703 8.578 1 39.91 134 ARG B N 1
ATOM 2044 C CA . ARG B 1 134 ? 19.625 0.724 10.008 1 39.91 134 ARG B CA 1
ATOM 2045 C C . ARG B 1 134 ? 18.156 0.409 10.312 1 39.91 134 ARG B C 1
ATOM 2047 O O . ARG B 1 134 ? 17.844 -0.072 11.398 1 39.91 134 ARG B O 1
ATOM 2054 N N . LEU B 1 135 ? 17.25 0.856 9.648 1 42.22 135 LEU B N 1
ATOM 2055 C CA . LEU B 1 135 ? 15.844 0.562 9.914 1 42.22 135 LEU B CA 1
ATOM 2056 C C . LEU B 1 135 ? 15.555 -0.925 9.742 1 42.22 135 LEU B C 1
ATOM 2058 O O . LEU B 1 135 ? 14.656 -1.466 10.383 1 42.22 135 LEU B O 1
ATOM 2062 N N . GLN B 1 136 ? 16.109 -1.679 9.062 1 38.03 136 GLN B N 1
ATOM 2063 C CA . GLN B 1 136 ? 16.016 -3.129 8.93 1 38.03 136 GLN B CA 1
ATOM 2064 C C . GLN B 1 136 ? 16.562 -3.832 10.172 1 38.03 136 GLN B C 1
ATOM 2066 O O . GLN B 1 136 ? 16.25 -4.996 10.422 1 38.03 136 GLN B O 1
ATOM 2071 N N . GLN B 1 137 ? 17.547 -3.244 10.836 1 32.47 137 GLN B N 1
ATOM 2072 C CA . GLN B 1 137 ? 18.047 -3.906 12.031 1 32.47 137 GLN B CA 1
ATOM 2073 C C . GLN B 1 137 ? 17.094 -3.748 13.203 1 32.47 137 GLN B C 1
ATOM 2075 O O . GLN B 1 137 ? 17.25 -4.387 14.242 1 32.47 137 GLN B O 1
ATOM 2080 N N . VAL B 1 138 ? 16.109 -2.793 13.102 1 28.45 138 VAL B N 1
ATOM 2081 C CA . VAL B 1 138 ? 15.297 -2.803 14.312 1 28.45 138 VAL B CA 1
ATOM 2082 C C . VAL B 1 138 ? 14.094 -3.725 14.117 1 28.45 138 VAL B C 1
ATOM 2084 O O . VAL B 1 138 ? 13.43 -3.684 13.078 1 28.45 138 VAL B O 1
#

Solvent-accessible surface area (backbone atoms only — not comparable to full-atom values): 14426 Å² total; per-residue (Å²): 113,49,36,62,78,65,29,45,62,86,56,61,68,40,53,31,77,42,27,38,16,61,53,21,36,50,26,48,73,68,70,47,58,63,30,48,22,23,54,95,80,36,74,52,22,33,36,38,30,53,35,45,16,46,54,28,26,32,69,49,43,49,22,72,69,41,35,31,62,79,43,38,41,66,72,65,59,68,37,52,36,80,33,42,53,68,56,51,52,50,49,28,60,74,69,66,44,61,58,32,41,22,17,48,97,82,57,36,79,55,22,41,41,39,53,68,60,45,53,69,41,65,81,87,70,42,59,46,71,59,50,56,54,53,56,70,72,102,114,49,36,61,78,65,30,46,61,85,58,60,68,40,52,31,76,42,29,38,16,59,53,21,37,50,26,49,76,69,70,48,58,62,29,47,23,24,56,95,80,36,75,52,21,33,35,37,30,53,36,44,16,46,55,29,27,33,68,50,44,50,22,71,69,40,35,31,63,78,44,38,41,68,73,65,59,69,37,53,38,80,34,42,53,68,56,50,51,50,49,28,61,75,69,66,45,61,58,31,40,22,17,46,98,83,56,37,78,56,21,40,40,39,54,68,58,42,54,69,41,66,83,88,68,45,61,46,71,57,49,56,55,52,58,70,71,103

Sequence (276 aa):
MRIGELMTKNLETIEAGEPIRAAALRMRTCNIGSLPVLEGGQLVGMLTDRDIAVRSAALGQDPNTTPVREVMTATVITCDVDATLEVAEKVMEEKMVRRLVVVDGERRPVGLLSLDDLATVPEEVLHAGEVLERLQQVMRIGELMTKNLETIEAGEPIRAAALRMRTCNIGSLPVLEGGQLVGMLTDRDIAVRSAALGQDPNTTPVREVMTATVITCDVDATLEVAEKVMEEKMVRRLVVVDGERRPVGLLSLDDLATVPEEVLHAGEVLERLQQV

Organism: Myxococcus xanthus (strain DK1622) (NCBI:txid246197)

Radius of gyration: 19.46 Å; Cα contacts (8 Å, |Δi|>4): 563; chains: 2; bounding box: 48×54×33 Å

pLDDT: mean 81.91, std 19.32, range [28.45, 98.88]

Secondary structure (DSSP, 8-state):
-BGGGTSBS----EETTSBHHHHHHHHHHHT-SEEEEEETTEEEEEEEHHHIIIIIGGGT--TTT-BGGGTSBS---EEETT-BHHHHHHHHHHHT-SEEEEE-TT--EEEEEEHHHHHTS-TTT--HHHHHHHHTT-/-BGGGTSBS----EETTSBHHHHHHHHHHHT-SEEEEEETTEEEEEEEHHHIIIIIGGGT--TTT-BGGGTSBS---EEETT-BHHHHHHHHHHHT-SEEEEE-TT--EEEEEEHHHHHTS-TTT--HHHHHHHHTT-

Nearest PDB structures (foldseek):
  1pvm-assembly1_A  TM=8.211E-01  e=1.090E-12  Thermoplasma acidophilum DSM 1728
  4fry-assembly1_A  TM=8.285E-01  e=1.641E-12  Burkholderia ambifaria MC40-6
  2p9m-assembly2_C  TM=9.073E-01  e=1.268E-11  Methanocaldococcus jannaschii DSM 2661
  2rc3-assembly1_D  TM=8.714E-01  e=5.306E-11  Nitrosomonas europaea ATCC 19718
  2p9m-assembly1_A  TM=8.279E-01  e=2.187E-11  Methanocaldococcus jannaschii DSM 2661